Protein AF-A0A1M4TJM7-F1 (afdb_monomer_lite)

Structure (mmCIF, N/CA/C/O backbone):
data_AF-A0A1M4TJM7-F1
#
_entry.id   AF-A0A1M4TJ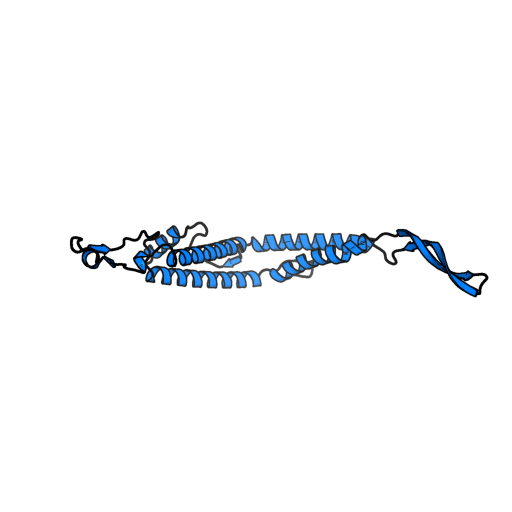M7-F1
#
loop_
_atom_site.group_PDB
_atom_site.id
_atom_site.type_symbol
_atom_site.label_atom_id
_atom_site.label_alt_id
_atom_site.label_comp_id
_atom_site.label_asym_id
_atom_site.label_entity_id
_atom_site.label_seq_id
_atom_site.pdbx_PDB_ins_code
_atom_site.Cartn_x
_atom_site.Cartn_y
_atom_site.Cartn_z
_atom_site.occupancy
_atom_site.B_iso_or_equiv
_atom_site.auth_seq_id
_atom_site.auth_comp_id
_atom_site.auth_asym_id
_atom_site.auth_atom_id
_atom_site.pdbx_PDB_model_num
ATOM 1 N N . MET A 1 1 ? -24.077 -7.998 -16.611 1.00 61.94 1 MET A N 1
ATOM 2 C CA . MET A 1 1 ? -22.708 -7.544 -16.295 1.00 61.94 1 MET A CA 1
ATOM 3 C C . MET A 1 1 ? -22.173 -8.452 -15.211 1.00 61.94 1 MET A C 1
ATOM 5 O O . MET A 1 1 ? -22.890 -8.658 -14.236 1.00 61.94 1 MET A O 1
ATOM 9 N N . ASN A 1 2 ? -20.984 -9.026 -15.401 1.00 81.75 2 ASN A N 1
ATOM 10 C CA . ASN A 1 2 ? -20.325 -9.767 -14.328 1.00 81.75 2 ASN A CA 1
ATOM 11 C C . ASN A 1 2 ? -19.922 -8.789 -13.219 1.00 81.75 2 ASN A C 1
ATOM 13 O O . ASN A 1 2 ? -19.559 -7.642 -13.495 1.00 81.75 2 ASN A O 1
ATOM 17 N N . LYS A 1 3 ? -20.056 -9.231 -11.970 1.00 87.25 3 LYS A N 1
ATOM 18 C CA . LYS A 1 3 ? -19.587 -8.499 -10.796 1.00 87.25 3 LYS A CA 1
ATOM 19 C C . LYS A 1 3 ? -18.426 -9.260 -10.195 1.00 87.25 3 LYS A C 1
ATOM 21 O O . LYS A 1 3 ? -18.432 -10.485 -10.185 1.00 87.25 3 LYS A O 1
ATOM 26 N N . MET A 1 4 ? -17.454 -8.515 -9.695 1.00 94.19 4 MET A N 1
ATOM 27 C CA . MET A 1 4 ? -16.353 -9.064 -8.920 1.00 94.19 4 MET A CA 1
ATOM 28 C C . MET A 1 4 ? -16.176 -8.270 -7.632 1.00 94.19 4 MET A C 1
ATOM 30 O O . MET A 1 4 ? -16.589 -7.108 -7.502 1.00 94.19 4 MET A O 1
ATOM 34 N N . THR A 1 5 ? -15.580 -8.919 -6.645 1.00 94.75 5 THR A N 1
ATOM 35 C CA . THR A 1 5 ? -15.167 -8.264 -5.410 1.00 94.75 5 THR A CA 1
ATOM 36 C C . THR A 1 5 ? -14.051 -7.259 -5.687 1.00 94.75 5 THR A C 1
ATOM 38 O O . THR A 1 5 ? -13.291 -7.381 -6.649 1.00 94.75 5 THR A O 1
ATOM 41 N N . MET A 1 6 ? -13.889 -6.272 -4.803 1.00 94.06 6 MET A N 1
ATOM 42 C CA . MET A 1 6 ? -12.765 -5.329 -4.891 1.00 94.06 6 MET A CA 1
ATOM 43 C C . MET A 1 6 ? -11.409 -6.054 -4.819 1.00 94.06 6 MET A C 1
ATOM 45 O O . MET A 1 6 ? -10.430 -5.626 -5.429 1.00 94.06 6 MET A O 1
ATOM 49 N N . LYS A 1 7 ? -11.348 -7.170 -4.079 1.00 93.19 7 LYS A N 1
ATOM 50 C CA . LYS A 1 7 ? -10.154 -8.022 -3.989 1.00 93.19 7 LYS A CA 1
ATOM 51 C C . LYS A 1 7 ? -9.844 -8.716 -5.313 1.00 93.19 7 LYS A C 1
ATOM 53 O O . LYS A 1 7 ? -8.684 -8.729 -5.712 1.00 93.19 7 LYS A O 1
ATOM 58 N N . GLU A 1 8 ? -10.843 -9.278 -5.984 1.00 95.50 8 GLU A N 1
ATOM 59 C CA . GLU A 1 8 ? -10.670 -9.891 -7.308 1.00 95.50 8 GLU A CA 1
ATOM 60 C C . GLU A 1 8 ? -10.281 -8.853 -8.355 1.00 95.50 8 GLU A C 1
ATOM 62 O O . GLU A 1 8 ? -9.327 -9.082 -9.089 1.00 95.50 8 GLU A O 1
ATOM 67 N N . ALA A 1 9 ? -10.920 -7.681 -8.345 1.00 96.19 9 ALA A N 1
ATOM 68 C CA . ALA A 1 9 ? -10.546 -6.572 -9.215 1.00 96.19 9 ALA A CA 1
ATOM 69 C C . ALA A 1 9 ? -9.082 -6.155 -9.006 1.00 96.19 9 ALA A C 1
ATOM 71 O O . ALA A 1 9 ? -8.345 -5.967 -9.969 1.00 96.19 9 ALA A O 1
ATOM 72 N N . GLY A 1 10 ? -8.624 -6.087 -7.750 1.00 95.62 10 GLY A N 1
ATOM 73 C CA . GLY A 1 10 ? -7.218 -5.831 -7.431 1.00 95.62 10 GLY A CA 1
ATOM 74 C C . GLY A 1 10 ? -6.270 -6.937 -7.910 1.00 95.62 10 GLY A C 1
ATOM 75 O O . GLY A 1 10 ? -5.187 -6.641 -8.406 1.00 95.62 10 GLY A O 1
ATOM 76 N N . ARG A 1 11 ? -6.667 -8.213 -7.809 1.00 96.25 11 ARG A N 1
ATOM 77 C CA . ARG A 1 11 ? -5.877 -9.332 -8.354 1.00 96.25 11 ARG A CA 1
ATOM 78 C C . ARG A 1 11 ? -5.784 -9.264 -9.872 1.00 96.25 11 ARG A C 1
ATOM 80 O O . ARG A 1 11 ? -4.700 -9.465 -10.405 1.00 96.25 11 ARG A O 1
ATOM 87 N N . TYR A 1 12 ? -6.891 -8.955 -10.540 1.00 97.69 12 TYR A N 1
ATOM 88 C CA . TYR A 1 12 ? -6.925 -8.805 -11.988 1.00 97.69 12 TYR A CA 1
ATOM 89 C C . TYR A 1 12 ? -6.073 -7.617 -12.451 1.00 97.69 12 TYR A C 1
ATOM 91 O O . TYR A 1 12 ? -5.301 -7.753 -13.390 1.00 97.69 12 TYR A O 1
ATOM 99 N N . ALA A 1 13 ? -6.110 -6.492 -11.729 1.00 97.69 13 ALA A N 1
ATOM 100 C CA . ALA A 1 13 ? -5.240 -5.348 -12.002 1.00 97.69 13 ALA A CA 1
ATOM 101 C C . ALA A 1 13 ? -3.750 -5.727 -11.928 1.00 97.69 13 ALA A C 1
ATOM 103 O O . ALA A 1 13 ? -3.000 -5.424 -12.851 1.00 97.69 13 ALA A O 1
ATOM 104 N N . ASN A 1 14 ? -3.343 -6.454 -10.879 1.00 97.88 14 ASN A N 1
ATOM 105 C CA . ASN A 1 14 ? -1.966 -6.940 -10.739 1.00 97.88 14 ASN A CA 1
ATOM 106 C C . ASN A 1 14 ? -1.580 -7.936 -11.845 1.00 97.88 14 ASN A C 1
ATOM 108 O O . ASN A 1 14 ? -0.434 -7.958 -12.285 1.00 97.88 14 ASN A O 1
ATOM 112 N N . PHE A 1 15 ? -2.522 -8.778 -12.273 1.00 98.00 15 PHE A N 1
ATOM 113 C CA . PHE A 1 15 ? -2.326 -9.690 -13.396 1.00 98.00 15 PHE A CA 1
ATOM 114 C C . PHE A 1 15 ? -2.077 -8.924 -14.704 1.00 98.00 15 PHE A C 1
ATOM 116 O O . PHE A 1 15 ? -1.123 -9.249 -15.408 1.00 98.00 15 PHE A O 1
ATOM 123 N N . LEU A 1 16 ? -2.877 -7.893 -15.004 1.00 98.19 16 LEU A N 1
ATOM 124 C CA . LEU A 1 16 ? -2.686 -7.056 -16.192 1.00 98.19 16 LEU A CA 1
ATOM 125 C C . LEU A 1 16 ? -1.325 -6.353 -16.156 1.00 98.19 16 LEU A C 1
ATOM 127 O O . LEU A 1 16 ? -0.622 -6.360 -17.158 1.00 98.19 16 LEU A O 1
ATOM 131 N N . ASP A 1 17 ? -0.935 -5.803 -14.999 1.00 97.94 17 ASP A N 1
ATOM 132 C CA . ASP A 1 17 ? 0.385 -5.191 -14.792 1.00 97.94 17 ASP A CA 1
ATOM 133 C C . ASP A 1 17 ? 1.527 -6.146 -15.139 1.00 97.94 17 ASP A C 1
ATOM 135 O O . ASP A 1 17 ? 2.351 -5.847 -16.001 1.00 97.94 17 ASP A O 1
ATOM 139 N N . ARG A 1 18 ? 1.527 -7.330 -14.521 1.00 97.75 18 ARG A N 1
ATOM 140 C CA . ARG A 1 18 ? 2.546 -8.352 -14.769 1.00 97.75 18 ARG A CA 1
ATOM 141 C C . ARG A 1 18 ? 2.578 -8.783 -16.238 1.00 97.75 18 ARG A C 1
ATOM 143 O O . ARG A 1 18 ? 3.650 -8.885 -16.816 1.00 97.75 18 ARG A O 1
ATOM 150 N N . THR A 1 19 ? 1.414 -9.025 -16.838 1.00 97.69 19 THR A N 1
ATOM 151 C CA . THR A 1 19 ? 1.300 -9.485 -18.234 1.00 97.69 19 THR A CA 1
ATOM 152 C C . THR A 1 19 ? 1.852 -8.444 -19.204 1.00 97.69 19 THR A C 1
ATOM 154 O O . THR A 1 19 ? 2.614 -8.772 -20.106 1.00 97.69 19 THR A O 1
ATOM 157 N N . ILE A 1 20 ? 1.518 -7.169 -18.993 1.00 98.25 20 ILE A N 1
ATOM 158 C CA . ILE A 1 20 ? 2.065 -6.052 -19.768 1.00 98.25 20 ILE A CA 1
ATOM 159 C C . ILE A 1 20 ? 3.594 -6.012 -19.658 1.00 98.25 20 ILE A C 1
ATOM 161 O O . ILE A 1 20 ? 4.275 -5.884 -20.674 1.00 98.25 20 ILE A O 1
ATOM 165 N N . GLU A 1 21 ? 4.138 -6.113 -18.442 1.00 98.06 21 GLU A N 1
ATOM 166 C CA . GLU A 1 21 ? 5.587 -6.089 -18.216 1.00 98.06 21 GLU A CA 1
ATOM 167 C C . GLU A 1 21 ? 6.292 -7.267 -18.903 1.00 98.06 21 GLU A C 1
ATOM 169 O O . GLU A 1 21 ? 7.313 -7.067 -19.560 1.00 98.06 21 GLU A O 1
ATOM 174 N N . GLU A 1 22 ? 5.729 -8.472 -18.808 1.00 96.88 22 GLU A N 1
ATOM 175 C CA . GLU A 1 22 ? 6.252 -9.681 -19.455 1.00 96.88 22 GLU A CA 1
ATOM 176 C C . GLU A 1 22 ? 6.221 -9.573 -20.992 1.00 96.88 22 GLU A C 1
ATOM 178 O O . GLU A 1 22 ? 7.211 -9.887 -21.651 1.00 96.88 22 GLU A O 1
ATOM 183 N N . LEU A 1 23 ? 5.141 -9.049 -21.581 1.00 96.44 23 LEU A N 1
ATOM 184 C CA . LEU A 1 23 ? 5.031 -8.833 -23.031 1.00 96.44 23 LEU A CA 1
ATOM 185 C C . LEU A 1 23 ? 5.978 -7.737 -23.547 1.00 96.44 23 LEU A C 1
ATOM 187 O O . LEU A 1 23 ? 6.535 -7.854 -24.639 1.00 96.44 23 LEU A O 1
ATOM 191 N N . ILE A 1 24 ? 6.199 -6.676 -22.766 1.00 96.88 24 ILE A N 1
ATOM 192 C CA . ILE A 1 24 ? 7.211 -5.660 -23.087 1.00 96.88 24 ILE A CA 1
ATOM 193 C C . ILE A 1 24 ? 8.616 -6.256 -22.970 1.00 96.88 24 ILE A C 1
ATOM 195 O O . ILE A 1 24 ? 9.488 -5.940 -23.772 1.00 96.88 24 ILE A O 1
ATOM 199 N N . TYR A 1 25 ? 8.870 -7.114 -21.985 1.00 96.00 25 TYR A N 1
ATOM 200 C CA . TYR A 1 25 ? 10.153 -7.801 -21.881 1.00 96.00 25 TYR A CA 1
ATOM 201 C C . TYR A 1 25 ? 10.405 -8.691 -23.105 1.00 96.00 25 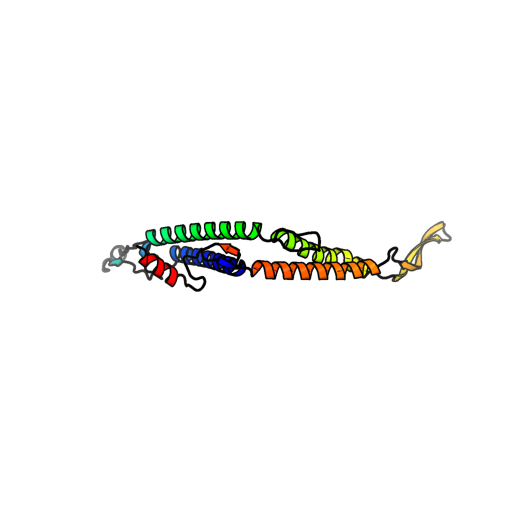TYR A C 1
ATOM 203 O O . TYR A 1 25 ? 11.478 -8.613 -23.703 1.00 96.00 25 TYR A O 1
ATOM 211 N N . LEU A 1 26 ? 9.394 -9.454 -23.528 1.00 93.75 26 LEU A N 1
ATOM 212 C CA . LEU A 1 26 ? 9.441 -10.307 -24.715 1.00 93.75 26 LEU A CA 1
ATOM 213 C C . LEU A 1 26 ? 9.850 -9.526 -25.974 1.00 93.75 26 LEU A C 1
ATOM 215 O O . LEU A 1 26 ? 10.738 -9.971 -26.698 1.00 93.75 26 LEU A O 1
ATOM 219 N N . SER A 1 27 ? 9.293 -8.327 -26.190 1.00 92.94 27 SER A N 1
ATOM 220 C CA . SER A 1 27 ? 9.655 -7.488 -27.345 1.00 92.94 27 SER A CA 1
ATOM 221 C C . SER A 1 27 ? 11.073 -6.925 -27.314 1.00 92.94 27 SER A C 1
ATOM 223 O O . SER A 1 27 ? 11.602 -6.561 -28.360 1.00 92.94 27 SER A O 1
ATOM 225 N N . ASN A 1 28 ? 11.698 -6.852 -26.138 1.00 93.12 28 ASN A N 1
ATOM 226 C CA . ASN A 1 28 ? 13.059 -6.345 -25.996 1.00 93.12 28 ASN A CA 1
ATOM 227 C C . ASN A 1 28 ? 14.126 -7.447 -26.034 1.00 93.12 28 ASN A C 1
ATOM 229 O O . ASN A 1 28 ? 15.283 -7.125 -26.301 1.00 93.12 28 ASN A O 1
ATOM 233 N N . TYR A 1 29 ? 13.773 -8.699 -25.715 1.00 92.94 29 TYR A N 1
ATOM 234 C CA . TYR A 1 29 ? 14.771 -9.739 -25.431 1.00 92.94 29 TYR A CA 1
ATOM 235 C C . TYR A 1 29 ? 14.447 -11.152 -25.935 1.00 92.94 29 TYR A C 1
ATOM 237 O O . TYR A 1 29 ? 15.309 -12.013 -25.800 1.00 92.94 29 TYR A O 1
ATOM 245 N N . GLY A 1 30 ? 13.250 -11.422 -26.466 1.00 92.31 30 GLY A N 1
ATOM 246 C CA . GLY A 1 30 ? 12.813 -12.796 -26.769 1.00 92.31 30 GLY A CA 1
ATOM 247 C C . GLY A 1 30 ? 12.197 -12.990 -28.153 1.00 92.31 30 GLY A C 1
ATOM 248 O O . GLY A 1 30 ? 11.498 -13.976 -28.372 1.00 92.31 30 GLY A O 1
ATOM 249 N N . MET A 1 31 ? 12.385 -12.049 -29.084 1.00 94.06 31 MET A N 1
ATOM 250 C CA . MET A 1 31 ? 11.803 -12.153 -30.431 1.00 94.06 31 MET A CA 1
ATOM 251 C C . MET A 1 31 ? 12.651 -11.503 -31.531 1.00 94.06 31 MET A C 1
ATOM 253 O O . MET A 1 31 ? 12.125 -10.852 -32.437 1.00 94.06 31 MET A O 1
ATOM 257 N N . ASP A 1 32 ? 13.974 -11.655 -31.451 1.00 93.50 32 ASP A N 1
ATOM 258 C CA . ASP A 1 32 ? 14.922 -11.002 -32.359 1.00 93.50 32 ASP A CA 1
ATOM 259 C C . ASP A 1 32 ? 14.647 -11.308 -33.839 1.00 93.50 32 ASP A C 1
ATOM 261 O O . ASP A 1 32 ? 14.769 -10.403 -34.672 1.00 93.50 32 ASP A O 1
ATOM 265 N N . SER A 1 33 ? 14.179 -12.518 -34.182 1.00 93.12 33 SER A N 1
ATOM 266 C CA . SER A 1 33 ? 13.861 -12.871 -35.576 1.00 93.12 33 SER A CA 1
ATOM 267 C C . SER A 1 33 ? 12.687 -12.064 -36.143 1.00 93.12 33 SER A C 1
ATOM 269 O O . SER A 1 33 ? 12.551 -11.903 -37.358 1.00 93.12 33 SER A O 1
ATOM 271 N N . LYS A 1 34 ? 11.829 -11.522 -35.269 1.00 93.44 34 LYS A N 1
ATOM 272 C CA . LYS A 1 34 ? 10.700 -10.659 -35.646 1.00 93.44 34 LYS A CA 1
ATOM 273 C C . LYS A 1 34 ? 11.120 -9.206 -35.870 1.00 93.44 34 LYS A C 1
ATOM 275 O O . LYS A 1 34 ? 10.315 -8.418 -36.367 1.00 93.44 34 LYS A O 1
ATOM 280 N N . ILE A 1 35 ? 12.348 -8.847 -35.491 1.00 92.25 35 ILE A N 1
ATOM 281 C CA . ILE A 1 35 ? 12.862 -7.473 -35.514 1.00 92.25 35 ILE A CA 1
ATOM 282 C C . ILE A 1 35 ? 13.979 -7.328 -36.553 1.00 92.25 35 ILE A C 1
ATOM 284 O O . ILE A 1 35 ? 13.998 -6.347 -37.301 1.00 92.25 35 ILE A O 1
ATOM 288 N N . TYR A 1 36 ? 14.894 -8.296 -36.627 1.00 93.50 36 TYR A N 1
ATOM 289 C CA . TYR A 1 36 ? 16.102 -8.209 -37.441 1.00 93.50 36 TYR A CA 1
ATOM 290 C C . TYR A 1 36 ? 16.292 -9.425 -38.353 1.00 93.50 36 TYR A C 1
ATOM 292 O O . TYR A 1 36 ? 15.938 -10.551 -38.027 1.00 93.50 36 TYR A O 1
ATOM 300 N N . SER A 1 37 ? 16.947 -9.183 -39.488 1.00 94.25 37 SER A N 1
ATOM 301 C CA . SER A 1 37 ? 17.617 -10.204 -40.296 1.00 94.25 37 SER A CA 1
ATOM 302 C C . SER A 1 37 ? 19.088 -9.814 -40.358 1.00 94.25 37 SER A C 1
ATOM 304 O O . SER A 1 37 ? 19.395 -8.668 -40.700 1.00 94.25 37 SER A O 1
ATOM 306 N N . ILE A 1 38 ? 19.995 -10.729 -40.013 1.00 95.56 38 ILE A N 1
ATOM 307 C CA . ILE A 1 38 ? 21.437 -10.456 -40.005 1.00 95.56 38 ILE A CA 1
ATOM 308 C C . ILE A 1 38 ? 22.137 -11.408 -40.972 1.00 95.56 38 ILE A C 1
ATOM 310 O O . ILE A 1 38 ? 22.094 -12.623 -40.804 1.00 95.56 38 ILE A O 1
ATOM 314 N N . THR A 1 39 ? 22.834 -10.821 -41.944 1.00 97.06 39 THR A N 1
ATOM 315 C CA . THR A 1 39 ? 23.684 -11.534 -42.898 1.00 97.06 39 THR A CA 1
ATOM 316 C C . THR A 1 39 ? 25.140 -11.157 -42.647 1.00 97.06 39 THR A C 1
ATOM 318 O O . THR A 1 39 ? 25.525 -9.990 -42.772 1.00 97.06 39 THR A O 1
ATOM 321 N N . GLU A 1 40 ? 25.977 -12.135 -42.321 1.00 96.88 40 GLU A N 1
ATOM 322 C CA . GLU A 1 40 ? 27.413 -11.948 -42.143 1.00 96.88 40 GLU A CA 1
ATOM 323 C C . GLU A 1 40 ? 28.174 -12.235 -43.441 1.00 96.88 40 GLU A C 1
ATOM 325 O O . GLU A 1 40 ? 28.136 -13.346 -43.968 1.00 96.88 40 GLU A O 1
ATOM 330 N N . ILE A 1 41 ? 28.917 -11.245 -43.947 1.00 96.62 41 ILE A N 1
ATOM 331 C CA . ILE A 1 41 ? 29.765 -11.389 -45.141 1.00 96.62 41 ILE A CA 1
ATOM 332 C C . ILE A 1 41 ? 31.232 -11.458 -44.716 1.00 96.62 41 ILE A C 1
ATOM 334 O O . ILE A 1 41 ? 31.872 -10.444 -44.423 1.00 96.62 41 ILE A O 1
ATOM 338 N N . HIS A 1 42 ? 31.790 -12.661 -44.736 1.00 96.12 42 HIS A N 1
ATOM 339 C CA . HIS A 1 42 ? 33.149 -12.954 -44.293 1.00 96.12 42 HIS A CA 1
ATOM 340 C C . HIS A 1 42 ? 34.116 -12.946 -45.479 1.00 96.12 42 HIS A C 1
ATOM 342 O O . HIS A 1 42 ? 34.220 -13.915 -46.230 1.00 96.12 42 HIS A O 1
ATOM 348 N N . LYS A 1 43 ? 34.879 -11.857 -45.632 1.00 95.06 43 LYS A N 1
ATOM 349 C CA . LYS A 1 43 ? 35.875 -11.684 -46.709 1.00 95.06 43 LYS A CA 1
ATOM 350 C C . LYS A 1 43 ? 37.242 -12.287 -46.361 1.00 95.06 43 LYS A C 1
ATOM 352 O O . LYS A 1 43 ? 38.251 -11.579 -46.331 1.00 95.06 43 LYS A O 1
ATOM 357 N N . LYS A 1 44 ? 37.281 -13.582 -46.030 1.00 95.81 44 LYS A N 1
ATOM 358 C CA . LYS A 1 44 ? 38.495 -14.290 -45.570 1.00 95.81 44 LYS A CA 1
ATOM 359 C C . LYS A 1 44 ? 39.644 -14.213 -46.585 1.00 95.81 44 LYS A C 1
ATOM 361 O O . LYS A 1 44 ? 40.803 -14.052 -46.190 1.00 95.81 44 LYS A O 1
ATOM 366 N N . SER A 1 45 ? 39.324 -14.244 -47.879 1.00 95.31 45 SER A N 1
ATOM 367 C CA . SER A 1 45 ? 40.286 -14.159 -48.985 1.00 95.31 45 SER A CA 1
ATOM 368 C C . SER A 1 45 ? 41.089 -12.851 -48.996 1.00 95.31 45 SER A C 1
ATOM 370 O O . SER A 1 45 ? 42.231 -12.822 -49.462 1.00 95.31 45 SER A O 1
ATOM 372 N N . ALA A 1 46 ? 40.538 -11.771 -48.423 1.00 93.81 46 ALA A N 1
ATOM 373 C CA . ALA A 1 46 ? 41.205 -10.475 -48.322 1.00 93.81 46 ALA A CA 1
ATOM 374 C C . ALA A 1 46 ? 42.388 -10.480 -47.337 1.00 93.81 46 ALA A C 1
ATOM 376 O O . ALA A 1 46 ? 43.301 -9.666 -47.469 1.00 93.81 46 ALA A O 1
ATOM 377 N N . SER A 1 47 ? 42.384 -11.379 -46.349 1.00 94.88 47 SER A N 1
ATOM 378 C CA . SER A 1 47 ? 43.484 -11.543 -45.387 1.00 94.88 47 SER A CA 1
ATOM 379 C C . SER A 1 47 ? 44.375 -12.743 -45.706 1.00 94.88 47 SER A C 1
ATOM 381 O O . SER A 1 47 ? 45.573 -12.699 -45.431 1.00 94.88 47 SER A O 1
ATOM 383 N N . TYR A 1 48 ? 43.823 -13.799 -46.308 1.00 93.25 48 TYR A N 1
ATOM 384 C CA . TYR A 1 48 ? 44.576 -14.982 -46.712 1.00 93.25 48 TYR A CA 1
ATOM 385 C C . TYR A 1 48 ? 44.105 -15.479 -48.079 1.00 93.25 48 TYR A C 1
ATOM 387 O O . TYR A 1 48 ? 42.991 -15.969 -48.215 1.00 93.25 48 TYR A O 1
ATOM 395 N N . LYS A 1 49 ? 44.975 -15.365 -49.089 1.00 92.06 49 LYS A N 1
ATOM 396 C CA . LYS A 1 49 ? 44.638 -15.529 -50.514 1.00 92.06 49 LYS A CA 1
ATOM 397 C C . LYS A 1 49 ? 44.009 -16.883 -50.881 1.00 92.06 49 LYS A C 1
ATOM 399 O O . LYS A 1 49 ? 43.262 -16.938 -51.852 1.00 92.06 49 LYS A O 1
ATOM 404 N N . ASP A 1 50 ? 44.304 -17.937 -50.121 1.00 93.56 50 ASP A N 1
ATOM 405 C CA . ASP A 1 50 ? 43.788 -19.289 -50.373 1.00 93.56 50 ASP A CA 1
ATOM 406 C C . ASP A 1 50 ? 42.518 -19.615 -49.558 1.00 93.56 50 ASP A C 1
ATOM 408 O O . ASP A 1 50 ? 41.940 -20.688 -49.728 1.00 93.56 50 ASP A O 1
ATOM 412 N N . ALA A 1 51 ? 42.062 -18.716 -48.672 1.00 94.56 51 ALA A N 1
ATOM 413 C CA . ALA A 1 51 ? 40.769 -18.865 -48.002 1.00 94.56 51 ALA A CA 1
ATOM 414 C C . ALA A 1 51 ? 39.615 -18.483 -48.938 1.00 94.56 51 ALA A C 1
ATOM 416 O O . ALA A 1 51 ? 39.725 -17.558 -49.741 1.00 94.56 51 ALA A O 1
ATOM 417 N N . LEU A 1 52 ? 38.483 -19.170 -48.779 1.00 94.62 52 LEU A N 1
ATOM 418 C CA . LEU A 1 52 ? 37.232 -18.840 -49.454 1.00 94.62 52 LEU A CA 1
ATOM 419 C C . LEU A 1 52 ? 36.427 -17.856 -48.603 1.00 94.62 52 LEU A C 1
ATOM 421 O O . LEU A 1 52 ? 36.315 -18.032 -47.389 1.00 94.62 52 LEU A O 1
ATOM 425 N N . ASP A 1 53 ? 35.871 -16.835 -49.250 1.00 96.62 53 ASP A N 1
ATOM 426 C CA . ASP A 1 53 ? 34.869 -15.972 -48.629 1.00 96.62 53 ASP A CA 1
ATOM 427 C C . ASP A 1 53 ? 33.589 -16.775 -48.367 1.00 96.62 53 ASP A C 1
ATOM 429 O O . ASP A 1 53 ? 33.251 -17.689 -49.122 1.00 96.62 53 ASP A O 1
ATOM 433 N N . GLU A 1 54 ? 32.864 -16.420 -47.313 1.00 96.62 54 GLU A N 1
ATOM 434 C CA . GLU A 1 54 ? 31.594 -17.058 -46.963 1.00 96.62 54 GLU A CA 1
ATOM 435 C C . GLU A 1 54 ? 30.536 -16.010 -46.622 1.00 96.62 54 GLU A C 1
ATOM 437 O O . GLU A 1 54 ? 30.836 -14.871 -46.256 1.00 96.62 54 GLU A O 1
ATOM 442 N N . THR A 1 55 ? 29.275 -16.390 -46.790 1.00 97.50 55 THR A N 1
ATOM 443 C CA . THR A 1 55 ? 28.122 -15.608 -46.347 1.00 97.50 55 THR A CA 1
ATOM 444 C C . THR A 1 55 ? 27.268 -16.506 -45.474 1.00 97.50 55 THR A C 1
ATOM 446 O O . THR A 1 55 ? 26.942 -17.618 -45.889 1.00 97.50 55 THR A O 1
ATOM 449 N N . ILE A 1 56 ? 26.974 -16.048 -44.263 1.00 97.00 56 ILE A N 1
ATOM 450 C CA . ILE A 1 56 ? 26.216 -16.793 -43.258 1.00 97.00 56 ILE A CA 1
ATOM 451 C C . ILE A 1 56 ? 24.992 -15.958 -42.893 1.00 97.00 56 ILE A C 1
ATOM 453 O O . ILE A 1 56 ? 25.130 -14.786 -42.550 1.00 97.00 56 ILE A O 1
ATOM 457 N N . GLU A 1 57 ? 23.806 -16.555 -42.966 1.00 96.38 57 GLU A N 1
ATOM 458 C CA . GLU A 1 57 ? 22.600 -15.976 -42.371 1.00 96.38 57 GLU A CA 1
ATOM 459 C C . GLU A 1 57 ? 22.561 -16.373 -40.895 1.00 96.38 57 GLU A C 1
ATOM 461 O O . GLU A 1 57 ? 22.721 -17.549 -40.564 1.00 96.38 57 GLU A O 1
ATOM 466 N N . VAL A 1 58 ? 22.397 -15.394 -40.010 1.00 95.38 58 VAL A N 1
ATOM 467 C CA . VAL A 1 58 ? 22.301 -15.643 -38.571 1.00 95.38 58 VAL A CA 1
ATOM 468 C C . VAL A 1 58 ? 20.892 -16.131 -38.255 1.00 95.38 58 VAL A C 1
ATOM 470 O O . VAL A 1 58 ? 19.909 -15.453 -38.553 1.00 95.38 58 VAL A O 1
ATOM 473 N N . GLU A 1 59 ? 20.804 -17.308 -37.644 1.00 93.31 59 GLU A N 1
ATOM 474 C CA . GLU A 1 59 ? 19.552 -17.848 -37.122 1.00 93.31 59 GLU A CA 1
ATOM 475 C C . GLU A 1 59 ? 19.295 -17.314 -35.708 1.00 93.31 59 GLU A C 1
ATOM 477 O O . GLU A 1 59 ? 20.215 -17.184 -34.898 1.00 93.31 59 GLU A O 1
ATOM 482 N N . PHE A 1 60 ? 18.031 -17.016 -35.419 1.00 92.38 60 PHE A N 1
ATOM 483 C CA . PHE A 1 60 ? 17.563 -16.571 -34.111 1.00 92.38 60 PHE A CA 1
ATOM 484 C C . PHE A 1 60 ? 16.659 -17.640 -33.495 1.00 92.38 60 PHE A C 1
ATOM 486 O O . PHE A 1 60 ? 15.905 -18.306 -34.207 1.00 92.38 60 PHE A O 1
ATOM 493 N N . GLU A 1 61 ? 16.696 -17.754 -32.170 1.00 90.00 61 GLU A N 1
ATOM 494 C CA . GLU A 1 61 ? 15.716 -18.511 -31.393 1.00 90.00 61 GLU A CA 1
ATOM 495 C C . GLU A 1 61 ? 14.758 -17.509 -30.741 1.00 90.00 61 GLU A C 1
ATOM 497 O O . GLU A 1 61 ? 15.177 -16.694 -29.921 1.00 90.00 61 GLU A O 1
ATOM 502 N N . ASP A 1 62 ? 13.485 -17.539 -31.141 1.00 91.69 62 ASP A N 1
ATOM 503 C CA . ASP A 1 62 ? 12.445 -16.715 -30.521 1.00 91.69 62 ASP A CA 1
ATOM 504 C C . ASP A 1 62 ? 11.729 -17.501 -29.417 1.00 91.69 62 ASP A C 1
ATOM 506 O O . ASP A 1 62 ? 11.387 -18.672 -29.591 1.00 91.69 62 ASP A O 1
ATOM 510 N N . ASP A 1 63 ? 11.372 -16.806 -28.341 1.00 89.88 63 ASP A N 1
ATOM 511 C CA . ASP A 1 63 ? 10.538 -17.325 -27.254 1.00 89.88 63 ASP A CA 1
ATOM 512 C C . ASP A 1 63 ? 9.038 -17.288 -27.603 1.00 89.88 63 ASP A C 1
ATOM 514 O O . ASP A 1 63 ? 8.184 -17.684 -26.806 1.00 89.88 63 ASP A O 1
ATOM 518 N N . THR A 1 64 ? 8.678 -16.760 -28.779 1.00 89.31 64 THR A N 1
ATOM 519 C CA . THR A 1 64 ? 7.284 -16.562 -29.174 1.00 89.31 64 THR A CA 1
ATOM 520 C C . THR A 1 64 ? 7.054 -16.586 -30.682 1.00 89.31 64 THR A C 1
ATOM 522 O O . THR A 1 64 ? 7.904 -16.234 -31.500 1.00 89.31 64 THR A O 1
ATOM 525 N N . GLU A 1 65 ? 5.826 -16.936 -31.054 1.00 89.00 65 GLU A N 1
ATOM 526 C CA . GLU A 1 65 ? 5.344 -16.892 -32.431 1.00 89.00 65 GLU A CA 1
ATOM 527 C C . GLU A 1 65 ? 4.543 -15.620 -32.765 1.00 89.00 65 GLU A C 1
ATOM 529 O O . GLU A 1 65 ? 4.054 -15.504 -33.887 1.00 89.00 65 GLU A O 1
ATOM 534 N N . ILE A 1 66 ? 4.288 -14.715 -31.812 1.00 93.00 66 ILE A N 1
ATOM 535 C CA . ILE A 1 66 ? 3.594 -13.447 -32.108 1.00 93.00 66 ILE A CA 1
ATOM 536 C C . ILE A 1 66 ? 4.532 -12.498 -32.868 1.00 93.00 66 ILE A C 1
ATOM 538 O O . ILE A 1 66 ? 5.734 -12.488 -32.613 1.00 93.00 66 ILE A O 1
ATOM 542 N N . ASP A 1 67 ? 4.007 -11.716 -33.812 1.00 92.88 67 ASP A N 1
ATOM 543 C CA . ASP A 1 67 ? 4.780 -10.673 -34.496 1.00 92.88 67 ASP A CA 1
ATOM 544 C C . ASP A 1 67 ? 4.621 -9.293 -33.828 1.00 92.88 67 ASP A C 1
ATOM 546 O O . ASP A 1 67 ? 3.787 -9.092 -32.943 1.00 92.88 67 ASP A O 1
ATOM 550 N N . ILE A 1 68 ? 5.454 -8.325 -34.227 1.00 93.62 68 ILE A N 1
ATOM 551 C CA . ILE A 1 68 ? 5.459 -6.982 -33.624 1.00 93.62 68 ILE A CA 1
ATOM 552 C C . ILE A 1 68 ? 4.119 -6.241 -33.815 1.00 93.62 68 ILE A C 1
ATOM 554 O O . ILE A 1 68 ? 3.626 -5.671 -32.835 1.00 93.62 68 ILE A O 1
ATOM 558 N N . PRO A 1 69 ? 3.488 -6.228 -35.010 1.00 93.81 69 PRO A N 1
ATOM 559 C CA . PRO A 1 69 ? 2.168 -5.621 -35.181 1.00 93.81 69 PRO A CA 1
ATOM 560 C C . PRO A 1 69 ? 1.086 -6.217 -34.270 1.00 93.81 69 PRO A C 1
ATOM 562 O O . PRO A 1 69 ? 0.372 -5.460 -33.612 1.00 93.81 69 PRO A O 1
ATOM 565 N N . GLN A 1 70 ? 0.980 -7.547 -34.183 1.00 94.31 70 GLN A N 1
ATOM 566 C CA . GLN A 1 70 ? -0.001 -8.212 -33.321 1.00 94.31 70 GLN A CA 1
ATOM 567 C C . GLN A 1 70 ? 0.280 -7.959 -31.840 1.00 94.31 70 GLN A C 1
ATOM 569 O O . GLN A 1 70 ? -0.648 -7.683 -31.081 1.00 94.31 70 GLN A O 1
ATOM 574 N N . LEU A 1 71 ? 1.551 -7.995 -31.429 1.00 95.12 71 LEU A N 1
ATOM 575 C CA . LEU A 1 71 ? 1.949 -7.692 -30.056 1.00 95.12 71 LEU A CA 1
ATOM 576 C C . LEU A 1 71 ? 1.600 -6.251 -29.664 1.00 95.12 71 LEU A C 1
ATOM 578 O O . LEU A 1 71 ? 1.170 -6.003 -28.540 1.00 95.12 71 LEU A O 1
ATOM 582 N N . THR A 1 72 ? 1.749 -5.307 -30.595 1.00 95.69 72 THR A N 1
ATOM 583 C CA . THR A 1 72 ? 1.392 -3.899 -30.371 1.00 95.69 72 THR A CA 1
ATOM 584 C C . THR A 1 72 ? -0.106 -3.749 -30.109 1.00 95.69 72 THR A C 1
ATOM 586 O O . THR A 1 72 ? -0.484 -3.128 -29.119 1.00 95.69 72 THR A O 1
ATOM 589 N N . LEU A 1 73 ? -0.951 -4.368 -30.940 1.00 96.00 73 LEU A N 1
ATOM 590 C CA . LEU A 1 73 ? -2.407 -4.341 -30.755 1.00 96.00 73 LEU A CA 1
ATOM 591 C C . LEU A 1 73 ? -2.830 -5.014 -29.439 1.00 96.00 73 LEU A C 1
ATOM 593 O O . LEU A 1 73 ? -3.645 -4.463 -28.699 1.00 96.00 73 LEU A O 1
ATOM 597 N N . LEU A 1 74 ? -2.219 -6.154 -29.092 1.00 96.00 74 LEU A N 1
ATOM 598 C CA . LEU A 1 74 ? -2.464 -6.832 -27.817 1.00 96.00 74 LEU A CA 1
ATOM 599 C C . LEU A 1 74 ? -2.122 -5.932 -26.618 1.00 96.00 74 LEU A C 1
ATOM 601 O O . LEU A 1 74 ? -2.900 -5.841 -25.667 1.00 96.00 74 LEU A O 1
ATOM 605 N N . LEU A 1 75 ? -0.977 -5.245 -26.652 1.00 97.50 75 LEU A N 1
ATOM 606 C CA . LEU A 1 75 ? -0.586 -4.308 -25.596 1.00 97.50 75 LEU A CA 1
ATOM 607 C C . LEU A 1 75 ? -1.568 -3.133 -25.483 1.00 97.50 75 LEU A C 1
ATOM 609 O O . LEU A 1 75 ? -1.953 -2.775 -24.370 1.00 97.50 75 LEU A O 1
ATOM 613 N N . GLU A 1 76 ? -2.017 -2.564 -26.605 1.00 97.12 76 GLU A N 1
ATOM 614 C CA . GLU A 1 76 ? -3.039 -1.507 -26.619 1.00 97.12 76 GLU A CA 1
ATOM 615 C C . GLU A 1 76 ? -4.356 -1.971 -25.980 1.00 97.12 76 GLU A C 1
ATOM 617 O O . GLU A 1 76 ? -4.923 -1.264 -25.138 1.00 97.12 76 GLU A O 1
ATOM 622 N N . ASP A 1 77 ? -4.808 -3.182 -26.311 1.00 96.31 77 ASP A N 1
ATOM 623 C CA . ASP A 1 77 ? -6.008 -3.784 -25.733 1.00 96.31 77 ASP A CA 1
ATOM 624 C C . ASP A 1 77 ? -5.879 -4.016 -24.221 1.00 96.31 77 ASP A C 1
ATOM 626 O O . ASP A 1 77 ? -6.816 -3.718 -23.472 1.00 96.31 77 ASP A O 1
ATOM 630 N N . LEU A 1 78 ? -4.719 -4.492 -23.754 1.00 97.69 78 LEU A N 1
ATOM 631 C CA . LEU A 1 78 ? -4.429 -4.681 -22.329 1.00 97.69 78 LEU A CA 1
ATOM 632 C C . LEU A 1 78 ? -4.374 -3.345 -21.575 1.00 97.69 78 LEU A C 1
ATOM 634 O O . LEU A 1 78 ? -4.904 -3.238 -20.464 1.00 97.69 78 LEU A O 1
ATOM 638 N N . PHE A 1 79 ? -3.781 -2.302 -22.168 1.00 98.12 79 PHE A N 1
ATOM 639 C CA . PHE A 1 79 ? -3.774 -0.957 -21.587 1.00 98.12 79 PHE A CA 1
ATOM 640 C C . PHE A 1 79 ? -5.187 -0.404 -21.437 1.00 98.12 79 PHE A C 1
ATOM 642 O O . PHE A 1 79 ? -5.541 0.118 -20.373 1.00 98.12 79 PHE A O 1
ATOM 649 N N . PHE A 1 80 ? -6.002 -0.530 -22.486 1.00 97.38 80 PHE A N 1
ATOM 650 C CA . PHE A 1 80 ? -7.382 -0.071 -22.459 1.00 97.38 80 PHE A CA 1
ATOM 651 C C . PHE A 1 80 ? -8.203 -0.840 -21.422 1.00 97.38 80 PHE A C 1
ATOM 653 O O . PHE A 1 80 ? -8.916 -0.237 -20.618 1.00 97.38 80 PHE A O 1
ATOM 660 N N . GLU A 1 81 ? -8.053 -2.163 -21.368 1.00 97.19 81 GLU A N 1
ATOM 661 C CA . GLU A 1 81 ? -8.740 -2.988 -20.383 1.00 97.19 81 GLU A CA 1
ATOM 662 C C . GLU A 1 81 ? -8.375 -2.603 -18.945 1.00 97.19 81 GLU A C 1
ATOM 664 O O . GLU A 1 81 ? -9.256 -2.448 -18.094 1.00 97.19 81 GLU A O 1
ATOM 669 N N . LYS A 1 82 ? -7.088 -2.357 -18.681 1.00 97.88 82 LYS A N 1
ATOM 670 C CA . LYS A 1 82 ? -6.616 -1.896 -17.374 1.00 97.88 82 LYS A CA 1
ATOM 671 C C . LYS A 1 82 ? -7.205 -0.535 -16.994 1.00 97.88 82 LYS A C 1
ATOM 673 O O . LYS A 1 82 ? -7.580 -0.332 -15.836 1.00 97.88 82 LYS A O 1
ATOM 678 N N . ALA A 1 83 ? -7.314 0.391 -17.946 1.00 98.12 83 ALA A N 1
ATOM 679 C CA . ALA A 1 83 ? -7.929 1.695 -17.711 1.00 98.12 83 ALA A CA 1
ATOM 680 C C . ALA A 1 83 ? -9.421 1.564 -17.355 1.00 98.12 83 ALA A C 1
ATOM 682 O O . ALA A 1 83 ? -9.870 2.148 -16.366 1.00 98.12 83 ALA A O 1
ATOM 683 N N . MET A 1 84 ? -10.165 0.733 -18.091 1.00 97.88 84 MET A N 1
ATOM 684 C CA . MET A 1 84 ? -11.583 0.464 -17.825 1.00 97.88 84 MET A CA 1
ATOM 685 C C . MET A 1 84 ? -11.807 -0.230 -16.470 1.00 97.88 84 MET A C 1
ATOM 687 O O . MET A 1 84 ? -12.766 0.076 -15.752 1.00 97.88 84 MET A O 1
ATOM 691 N N . LEU A 1 85 ? -10.906 -1.137 -16.078 1.00 97.69 85 LEU A N 1
ATOM 692 C CA . LEU A 1 85 ? -10.922 -1.757 -14.752 1.00 97.69 85 LEU A CA 1
ATOM 693 C C . LEU A 1 85 ? -10.720 -0.708 -13.652 1.00 97.69 85 LEU A C 1
ATOM 695 O O . LEU A 1 85 ? -11.453 -0.702 -12.661 1.00 97.69 85 LEU A O 1
ATOM 699 N N . ALA A 1 86 ? -9.749 0.194 -13.822 1.00 97.38 86 ALA A N 1
ATOM 700 C CA . ALA A 1 86 ? -9.467 1.253 -12.858 1.00 97.38 86 ALA A CA 1
ATOM 701 C C . ALA A 1 86 ? -10.656 2.214 -12.687 1.00 97.38 86 ALA A C 1
ATOM 703 O O . ALA A 1 86 ? -10.989 2.588 -11.558 1.00 97.38 86 ALA A O 1
ATOM 704 N N . GLU A 1 87 ? -11.333 2.570 -13.782 1.00 97.19 87 GLU A N 1
ATOM 705 C CA . GLU A 1 87 ? -12.573 3.350 -13.745 1.00 97.19 87 GLU A CA 1
ATOM 706 C C . GLU A 1 87 ? -13.670 2.620 -12.955 1.00 97.19 87 GLU A C 1
ATOM 708 O O . GLU A 1 87 ? -14.252 3.186 -12.026 1.00 97.19 87 GLU A O 1
ATOM 713 N N . SER A 1 88 ? -13.884 1.335 -13.244 1.00 96.12 88 SER A N 1
ATOM 714 C CA . SER A 1 88 ? -14.899 0.509 -12.576 1.00 96.12 88 SER A CA 1
ATOM 715 C C . SER A 1 88 ? -14.628 0.353 -11.074 1.00 96.12 88 SER A C 1
ATOM 717 O O . SER A 1 88 ? -15.543 0.438 -10.252 1.00 96.12 88 SER A O 1
ATOM 719 N N . ILE A 1 89 ? -13.359 0.180 -10.687 1.00 95.31 89 ILE A N 1
ATOM 720 C CA . ILE A 1 89 ? -12.917 0.170 -9.285 1.00 95.31 89 ILE A CA 1
ATOM 721 C C . ILE A 1 89 ? -13.214 1.517 -8.614 1.00 95.31 89 ILE A C 1
ATOM 723 O O . ILE A 1 89 ? -13.701 1.551 -7.480 1.00 95.31 89 ILE A O 1
ATOM 727 N N . SER A 1 90 ? -12.923 2.627 -9.295 1.00 94.69 90 SER A N 1
ATOM 728 C CA . SER A 1 90 ? -13.175 3.978 -8.786 1.00 94.69 90 SER A CA 1
ATOM 729 C C . SER A 1 90 ? -14.665 4.212 -8.529 1.00 94.69 90 SER A C 1
ATOM 731 O O . SER A 1 90 ? -15.034 4.689 -7.453 1.00 94.69 90 SER A O 1
ATOM 733 N N . GLU A 1 91 ? -15.535 3.807 -9.458 1.00 94.31 91 GLU A N 1
ATOM 734 C CA . GLU A 1 91 ? -16.986 3.891 -9.270 1.00 94.31 91 GLU A CA 1
ATOM 735 C C . GLU A 1 91 ? -17.483 3.014 -8.122 1.00 94.31 91 GLU A C 1
ATOM 737 O O . GLU A 1 91 ? -18.188 3.494 -7.228 1.00 94.31 91 GLU A O 1
ATOM 742 N N . ALA A 1 92 ? -17.037 1.757 -8.058 1.00 93.38 92 ALA A N 1
ATOM 743 C CA . ALA A 1 92 ? -17.387 0.864 -6.960 1.00 93.38 92 ALA A CA 1
ATOM 744 C C . ALA A 1 92 ? -17.016 1.479 -5.599 1.00 93.38 92 ALA A C 1
ATOM 746 O O . ALA A 1 92 ? -17.844 1.518 -4.684 1.00 93.38 92 ALA A O 1
ATOM 747 N N . LYS A 1 93 ? -15.817 2.067 -5.478 1.00 92.56 93 LYS A N 1
ATOM 748 C CA . LYS A 1 93 ? -15.361 2.746 -4.254 1.00 92.56 93 LYS A CA 1
ATOM 749 C C . LYS A 1 93 ? -16.250 3.916 -3.824 1.00 92.56 93 LYS A C 1
ATOM 751 O O . LYS A 1 93 ? -16.391 4.131 -2.619 1.00 92.56 93 LYS A O 1
ATOM 756 N N . LYS A 1 94 ? -16.860 4.672 -4.747 1.00 90.69 94 LYS A N 1
ATOM 757 C CA . LYS A 1 94 ? -17.730 5.819 -4.398 1.00 90.69 94 LYS A CA 1
ATOM 758 C C . LYS A 1 94 ? -18.951 5.386 -3.586 1.00 90.69 94 LYS A C 1
ATOM 760 O O . LYS A 1 94 ? -19.374 6.108 -2.671 1.00 90.69 94 LYS A O 1
ATOM 765 N N . SER A 1 95 ? -19.479 4.203 -3.898 1.00 86.12 95 SER A N 1
ATOM 766 C CA . SER A 1 95 ? -20.629 3.603 -3.218 1.00 86.12 95 SER A CA 1
ATOM 767 C C . SER A 1 95 ? -20.291 3.046 -1.828 1.00 86.12 95 SER A C 1
ATOM 769 O O . SER A 1 95 ? -21.157 3.002 -0.953 1.00 86.12 95 SER A O 1
ATOM 771 N N . LEU A 1 96 ? -19.025 2.685 -1.584 1.00 90.69 96 LEU A N 1
ATOM 772 C CA . LEU A 1 96 ? -18.597 2.074 -0.329 1.00 90.69 96 LEU A CA 1
ATOM 773 C C . LEU A 1 96 ? -18.566 3.098 0.808 1.00 90.69 96 LEU A C 1
ATOM 775 O O . LEU A 1 96 ? -17.854 4.109 0.768 1.00 90.69 96 LEU A O 1
ATOM 779 N N . LYS A 1 97 ? -19.326 2.799 1.863 1.00 92.44 97 LYS A N 1
ATOM 780 C CA . LYS A 1 97 ? -19.364 3.566 3.107 1.00 92.44 97 LYS A CA 1
ATOM 781 C C . LYS A 1 97 ? -18.971 2.665 4.268 1.00 92.44 97 LYS A C 1
ATOM 783 O O . LYS A 1 97 ? -19.634 1.671 4.543 1.00 92.44 97 LYS A O 1
ATOM 788 N N . ILE A 1 98 ? -17.897 3.034 4.952 1.00 96.06 98 ILE A N 1
ATOM 789 C CA . ILE A 1 98 ? -17.403 2.338 6.135 1.00 96.06 98 ILE A CA 1
ATOM 790 C C . ILE A 1 98 ? -17.965 3.028 7.368 1.00 96.06 98 ILE A C 1
ATOM 792 O O . ILE A 1 98 ? -17.790 4.238 7.551 1.00 96.06 98 ILE A O 1
ATOM 796 N N . LYS A 1 99 ? -18.631 2.247 8.216 1.00 95.50 99 LYS A N 1
ATOM 797 C CA . LYS A 1 99 ? -19.173 2.724 9.485 1.00 95.50 99 LYS A CA 1
ATOM 798 C C . LYS A 1 99 ? -18.042 2.999 10.468 1.00 95.50 99 LYS A C 1
ATOM 800 O O . LYS A 1 99 ? -17.260 2.106 10.780 1.00 95.50 99 LYS A O 1
ATOM 805 N N . ILE A 1 100 ? -17.986 4.228 10.972 1.00 96.19 100 ILE A N 1
ATOM 806 C CA . ILE A 1 100 ? -17.021 4.645 11.995 1.00 96.19 100 ILE A CA 1
ATOM 807 C C . ILE A 1 100 ? -17.666 4.539 13.377 1.00 96.19 100 ILE A C 1
ATOM 809 O O . ILE A 1 100 ? -17.134 3.900 14.278 1.00 96.19 100 ILE A O 1
ATOM 813 N N . ASP A 1 101 ? -18.852 5.123 13.526 1.00 91.56 101 ASP A N 1
ATOM 814 C CA . ASP A 1 101 ? -19.671 5.050 14.733 1.00 91.56 101 ASP A CA 1
ATOM 815 C C . ASP A 1 101 ? -21.163 5.014 14.353 1.00 91.56 101 ASP A C 1
ATOM 817 O O . ASP A 1 101 ? -21.517 4.761 13.202 1.00 91.56 101 ASP A O 1
ATOM 821 N N . GLU A 1 102 ? -22.067 5.191 15.314 1.00 89.56 102 GLU A N 1
ATOM 822 C CA . GLU A 1 102 ? -23.517 5.160 15.066 1.00 89.56 102 GLU A CA 1
ATOM 823 C C . GLU A 1 102 ? -24.016 6.286 14.152 1.00 89.56 102 GLU A C 1
ATOM 825 O O . GLU A 1 102 ? -25.058 6.145 13.518 1.00 89.56 102 GLU A O 1
ATOM 830 N N . THR A 1 103 ? -23.264 7.379 14.052 1.00 92.81 103 THR A N 1
ATOM 831 C CA . THR A 1 103 ? -23.663 8.619 13.375 1.00 92.81 103 THR A CA 1
ATOM 832 C C . THR A 1 103 ? -22.803 8.951 12.160 1.00 92.81 103 THR A C 1
ATOM 834 O O . THR A 1 103 ? -23.182 9.797 11.350 1.00 92.81 103 THR A O 1
ATOM 837 N N . LYS A 1 104 ? -21.637 8.310 12.020 1.00 94.69 104 LYS A N 1
ATOM 838 C CA . LYS A 1 104 ? -20.632 8.659 11.015 1.00 94.69 104 LYS A CA 1
ATOM 839 C C . LYS A 1 104 ? -20.258 7.482 10.138 1.00 94.69 104 LYS A C 1
ATOM 841 O O . LYS A 1 104 ? -19.888 6.407 10.609 1.00 94.69 104 LYS A O 1
ATOM 846 N N . ASN A 1 105 ? -20.242 7.769 8.843 1.00 95.50 105 ASN A N 1
ATOM 847 C CA . ASN A 1 105 ? -19.678 6.913 7.817 1.00 95.50 105 ASN A CA 1
ATOM 848 C C . ASN A 1 105 ? -18.617 7.689 7.036 1.00 95.50 105 ASN A C 1
ATOM 850 O O . ASN A 1 105 ? -18.725 8.903 6.864 1.00 95.50 105 ASN A O 1
ATOM 854 N N . MET A 1 106 ? -17.612 6.982 6.536 1.00 96.56 106 MET A N 1
ATOM 855 C CA . MET A 1 106 ? -16.572 7.533 5.667 1.00 96.56 106 MET A CA 1
ATOM 856 C C . MET A 1 106 ? -16.485 6.724 4.373 1.00 96.56 106 MET A C 1
ATOM 858 O O . MET A 1 106 ? -16.931 5.581 4.327 1.00 96.56 106 MET A O 1
ATOM 862 N N . ASN A 1 107 ? -15.926 7.308 3.309 1.00 95.38 107 ASN A N 1
ATOM 863 C CA . ASN A 1 107 ? -15.526 6.503 2.150 1.00 95.38 107 ASN A CA 1
ATOM 864 C C . ASN A 1 107 ? -14.364 5.564 2.531 1.00 95.38 107 ASN A C 1
ATOM 866 O O . ASN A 1 107 ? -13.714 5.767 3.560 1.00 95.38 107 ASN A O 1
ATOM 870 N N . LEU A 1 108 ? -14.121 4.550 1.699 1.00 94.31 108 LEU A N 1
ATOM 871 C CA . LEU A 1 108 ? -13.113 3.512 1.936 1.00 94.31 108 LEU A CA 1
ATOM 872 C C . LEU A 1 108 ? -11.731 4.089 2.288 1.00 94.31 108 LEU A C 1
ATOM 874 O O . LEU A 1 108 ? -11.172 3.758 3.334 1.00 94.31 108 LEU A O 1
ATOM 878 N N . ASP A 1 109 ? -11.206 4.986 1.449 1.00 94.25 109 ASP A N 1
ATOM 879 C CA . ASP A 1 109 ? -9.843 5.507 1.594 1.00 94.25 109 ASP A CA 1
ATOM 880 C C . ASP A 1 109 ? -9.709 6.407 2.842 1.00 94.25 109 ASP A C 1
ATOM 882 O O . ASP A 1 109 ? -8.722 6.333 3.575 1.00 94.25 109 ASP A O 1
ATOM 886 N N . SER A 1 110 ? -10.741 7.198 3.156 1.00 96.75 110 SER A N 1
ATOM 887 C CA . SER A 1 110 ? -10.777 8.047 4.358 1.00 96.75 110 SER A CA 1
ATOM 888 C C . SER A 1 110 ? -10.888 7.224 5.640 1.00 96.75 110 SER A C 1
ATOM 890 O O . SER A 1 110 ? -10.257 7.558 6.641 1.00 96.75 110 SER A O 1
ATOM 892 N N . ALA A 1 111 ? -11.667 6.140 5.623 1.00 97.56 111 ALA A N 1
ATOM 893 C CA . ALA A 1 111 ? -11.778 5.227 6.755 1.00 97.56 111 ALA A CA 1
ATOM 894 C C . ALA A 1 111 ? -10.443 4.522 7.030 1.00 97.56 111 ALA A C 1
ATOM 896 O O . ALA A 1 111 ? -10.010 4.444 8.182 1.00 97.56 111 ALA A O 1
ATOM 897 N N . LEU A 1 112 ? -9.760 4.075 5.971 1.00 96.81 112 LEU A N 1
ATOM 898 C CA . LEU A 1 112 ? -8.430 3.479 6.067 1.00 96.81 112 LEU A CA 1
ATOM 899 C C . LEU A 1 112 ? -7.431 4.455 6.695 1.00 96.81 112 LEU A C 1
ATOM 901 O O . LEU A 1 112 ? -6.711 4.090 7.628 1.00 96.81 112 LEU A O 1
ATOM 905 N N . GLU A 1 113 ? -7.405 5.697 6.214 1.00 98.12 113 GLU A N 1
ATOM 906 C CA . GLU A 1 113 ? -6.511 6.722 6.750 1.00 98.12 113 GLU A CA 1
ATOM 907 C C . GLU A 1 113 ? -6.849 7.063 8.205 1.00 98.12 113 GLU A C 1
ATOM 909 O O . GLU A 1 113 ? -5.961 7.142 9.054 1.00 98.12 113 GLU A O 1
ATOM 914 N N . TYR A 1 114 ? -8.135 7.167 8.545 1.00 98.31 114 TYR A N 1
ATOM 915 C CA . TYR A 1 114 ? -8.551 7.428 9.918 1.00 98.31 114 TYR A CA 1
ATOM 916 C C . TYR A 1 114 ? -8.115 6.312 10.878 1.00 98.31 114 TYR A C 1
ATOM 918 O O . TYR A 1 114 ? -7.574 6.598 11.949 1.00 98.31 114 TYR A O 1
ATOM 926 N N . ALA A 1 115 ? -8.249 5.042 10.483 1.00 98.38 115 ALA A N 1
ATOM 927 C CA . ALA A 1 115 ? -7.763 3.912 11.273 1.00 98.38 115 ALA A CA 1
ATOM 928 C C . ALA A 1 115 ? -6.235 3.954 11.478 1.00 98.38 115 ALA A C 1
ATOM 930 O O . ALA A 1 115 ? -5.750 3.673 12.579 1.00 98.38 115 ALA A O 1
ATOM 931 N N . LYS A 1 116 ? -5.460 4.347 10.455 1.00 98.38 116 LYS A N 1
ATOM 932 C CA . LYS A 1 116 ? -4.003 4.556 10.577 1.00 98.38 116 LYS A CA 1
ATOM 933 C C . LYS A 1 116 ? -3.675 5.691 11.546 1.00 98.38 116 LYS A C 1
ATOM 935 O O . LYS A 1 116 ? -2.813 5.527 12.411 1.00 98.38 116 LYS A O 1
ATOM 940 N N . LEU A 1 117 ? -4.376 6.820 11.447 1.00 98.50 117 LEU A N 1
ATOM 941 C CA . LEU A 1 117 ? -4.174 7.980 12.316 1.00 98.50 117 LEU A CA 1
ATOM 942 C C . LEU A 1 117 ? -4.520 7.683 13.777 1.00 98.50 117 LEU A C 1
ATOM 944 O O . LEU A 1 117 ? -3.784 8.114 14.662 1.00 98.50 117 LEU A O 1
ATOM 948 N N . LEU A 1 118 ? -5.579 6.913 14.046 1.00 98.56 118 LEU A N 1
ATOM 949 C CA . LEU A 1 118 ? -5.928 6.469 15.400 1.00 98.56 118 LEU A CA 1
ATOM 950 C C . LEU A 1 118 ? -4.798 5.651 16.032 1.00 98.56 118 LEU A C 1
ATOM 952 O O . LEU A 1 118 ? -4.378 5.950 17.152 1.00 98.56 118 LEU A O 1
ATOM 956 N N . ARG A 1 119 ? -4.263 4.668 15.295 1.00 98.44 119 ARG A N 1
ATOM 957 C CA . ARG A 1 119 ? -3.131 3.845 15.751 1.00 98.44 119 ARG A CA 1
ATOM 958 C C . ARG A 1 119 ? -1.880 4.695 15.958 1.00 98.44 119 ARG A C 1
ATOM 960 O O . ARG A 1 119 ? -1.248 4.613 17.007 1.00 98.44 119 ARG A O 1
ATOM 967 N N . ARG A 1 120 ? -1.560 5.584 15.013 1.00 98.50 120 ARG A N 1
ATOM 968 C CA . ARG A 1 120 ? -0.428 6.513 15.137 1.00 98.50 120 ARG A CA 1
ATOM 969 C C . ARG A 1 120 ? -0.569 7.405 16.369 1.00 98.50 120 ARG A C 1
ATOM 971 O O . ARG A 1 120 ? 0.371 7.509 17.144 1.00 98.50 120 ARG A O 1
ATOM 978 N N . PHE A 1 121 ? -1.737 8.004 16.590 1.00 98.62 121 PHE A N 1
ATOM 979 C CA . PHE A 1 121 ? -1.997 8.851 17.755 1.00 98.62 121 PHE A CA 1
ATOM 980 C C . PHE A 1 121 ? -1.829 8.081 19.073 1.00 98.62 121 PHE A C 1
ATOM 982 O O . PHE A 1 121 ? -1.187 8.581 20.003 1.00 98.62 121 PHE A O 1
ATOM 989 N N . SER A 1 122 ? -2.338 6.847 19.136 1.00 98.62 122 SER A N 1
ATOM 990 C CA . SER A 1 122 ? -2.134 5.947 20.274 1.00 98.62 122 SER A CA 1
ATOM 991 C C . SER A 1 122 ? -0.655 5.674 20.547 1.00 98.62 122 SER A C 1
ATOM 993 O O . SER A 1 122 ? -0.209 5.828 21.684 1.00 98.62 122 SER A O 1
ATOM 995 N N . GLU A 1 123 ? 0.114 5.312 19.522 1.00 98.50 123 GLU A N 1
ATOM 996 C CA . GLU A 1 123 ? 1.497 4.860 19.687 1.00 98.50 123 GLU A CA 1
ATOM 997 C C . GLU A 1 123 ? 2.504 5.997 19.861 1.00 98.50 123 GLU A C 1
ATOM 999 O O . GLU A 1 123 ? 3.384 5.916 20.715 1.00 98.50 123 GLU A O 1
ATOM 1004 N N . THR A 1 124 ? 2.391 7.073 19.082 1.00 98.25 124 THR A N 1
ATOM 1005 C CA . THR A 1 124 ? 3.435 8.107 19.031 1.00 98.25 124 THR A CA 1
ATOM 1006 C C . THR A 1 124 ? 3.196 9.255 20.001 1.00 98.25 124 THR A C 1
ATOM 1008 O O . THR A 1 124 ? 4.141 9.958 20.347 1.00 98.25 124 THR A O 1
ATOM 1011 N N . TYR A 1 125 ? 1.951 9.475 20.430 1.00 98.31 125 TYR A N 1
ATOM 1012 C CA . TYR A 1 125 ? 1.604 10.582 21.322 1.00 98.31 125 TYR A CA 1
ATOM 1013 C C . TYR A 1 125 ? 1.098 10.096 22.680 1.00 98.31 125 TYR A C 1
ATOM 1015 O O . TYR A 1 125 ? 1.677 10.441 23.711 1.00 98.31 125 TYR A O 1
ATOM 1023 N N . LEU A 1 126 ? 0.047 9.269 22.706 1.00 98.62 126 LEU A N 1
ATOM 1024 C CA . LEU A 1 126 ? -0.588 8.884 23.968 1.00 98.62 126 LEU A CA 1
ATOM 1025 C C . LEU A 1 126 ? 0.285 7.932 24.789 1.00 98.62 126 LEU A C 1
ATOM 1027 O O . LEU A 1 126 ? 0.475 8.162 25.983 1.00 98.62 126 LEU A O 1
ATOM 1031 N N . ARG A 1 127 ? 0.844 6.883 24.175 1.00 98.44 127 ARG A N 1
ATOM 1032 C CA . ARG A 1 127 ? 1.610 5.850 24.890 1.00 98.44 127 ARG A CA 1
ATOM 1033 C C . ARG A 1 127 ? 2.854 6.392 25.611 1.00 98.44 127 ARG A C 1
ATOM 1035 O O . ARG A 1 127 ? 3.025 6.055 26.785 1.00 98.44 127 ARG A O 1
ATOM 1042 N N . PRO A 1 128 ? 3.693 7.262 25.013 1.00 98.25 128 PRO A N 1
ATOM 1043 C CA . PRO A 1 128 ? 4.838 7.840 25.717 1.00 98.25 128 PRO A CA 1
ATOM 1044 C C . PRO A 1 128 ? 4.446 8.686 26.932 1.00 98.25 128 PRO A C 1
ATOM 1046 O O . PRO A 1 128 ? 5.175 8.696 27.923 1.00 98.25 128 PRO A O 1
ATOM 1049 N N . LEU A 1 129 ? 3.311 9.391 26.864 1.00 98.19 129 LEU A N 1
ATOM 1050 C CA . LEU A 1 129 ? 2.785 10.201 27.965 1.00 98.19 129 LEU A CA 1
ATOM 1051 C C . LEU A 1 129 ? 2.167 9.321 29.059 1.00 98.19 129 LEU A C 1
ATOM 1053 O O . LEU A 1 129 ? 2.489 9.478 30.234 1.00 98.19 129 LEU A O 1
ATOM 1057 N N . ALA A 1 130 ? 1.354 8.338 28.672 1.00 97.75 130 ALA A N 1
ATOM 1058 C CA . ALA A 1 130 ? 0.737 7.379 29.586 1.00 97.75 130 ALA A CA 1
ATOM 1059 C C . ALA A 1 130 ? 1.776 6.591 30.405 1.00 97.75 130 ALA A C 1
ATOM 1061 O O . ALA A 1 130 ? 1.554 6.297 31.577 1.00 97.75 130 ALA A O 1
ATOM 1062 N N . ASN A 1 131 ? 2.932 6.294 29.803 1.00 96.94 131 ASN A N 1
ATOM 1063 C CA . ASN A 1 131 ? 4.006 5.526 30.431 1.00 96.94 131 ASN A CA 1
ATOM 1064 C C . ASN A 1 131 ? 4.945 6.353 31.323 1.00 96.94 131 ASN A C 1
ATOM 1066 O O . ASN A 1 131 ? 5.857 5.781 31.930 1.00 96.94 131 ASN A O 1
ATOM 1070 N N . ARG A 1 132 ? 4.778 7.681 31.411 1.00 96.38 132 ARG A N 1
ATOM 1071 C CA . ARG A 1 132 ? 5.591 8.499 32.323 1.00 96.38 132 ARG A CA 1
ATOM 1072 C C . ARG A 1 132 ? 5.339 8.058 33.768 1.00 96.38 132 ARG A C 1
ATOM 1074 O O . ARG A 1 132 ? 4.217 7.730 34.144 1.00 96.38 132 ARG A O 1
ATOM 1081 N N . LYS A 1 133 ? 6.390 8.089 34.597 1.00 95.12 133 LYS A N 1
ATOM 1082 C CA . LYS A 1 133 ? 6.300 7.840 36.048 1.00 95.12 133 LYS A CA 1
ATOM 1083 C C . LYS A 1 133 ? 7.004 8.938 36.846 1.00 95.12 133 LYS A C 1
ATOM 1085 O O . LYS A 1 133 ? 7.943 9.554 36.341 1.00 95.12 133 LYS A O 1
ATOM 1090 N N . ASN A 1 134 ? 6.567 9.148 38.089 1.00 96.62 134 ASN A N 1
ATOM 1091 C CA . ASN A 1 134 ? 7.312 9.956 39.058 1.00 96.62 134 ASN A CA 1
ATOM 1092 C C . ASN A 1 134 ? 8.712 9.357 39.253 1.00 96.62 134 ASN A C 1
ATOM 1094 O O . ASN A 1 134 ? 8.886 8.137 39.187 1.00 96.62 134 ASN 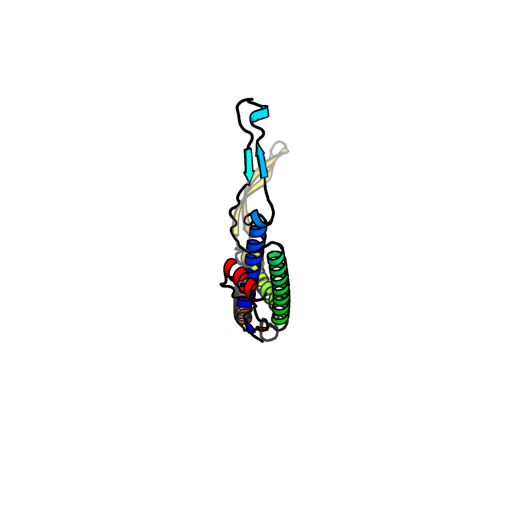A O 1
ATOM 1098 N N . LYS A 1 135 ? 9.709 10.205 39.500 1.00 96.69 135 LYS A N 1
ATOM 1099 C CA . LYS A 1 135 ? 11.106 9.790 39.659 1.00 96.69 135 LYS A CA 1
ATOM 1100 C C . LYS A 1 135 ? 11.763 10.569 40.789 1.00 96.69 135 LYS A C 1
ATOM 1102 O O . LYS A 1 135 ? 11.512 11.757 40.952 1.00 96.69 135 LYS A O 1
ATOM 1107 N N . LYS A 1 136 ? 12.650 9.906 41.524 1.00 97.25 136 LYS A N 1
ATOM 1108 C CA . LYS A 1 136 ? 13.557 10.527 42.488 1.00 97.25 136 LYS A CA 1
ATOM 1109 C C . LYS A 1 136 ? 14.989 10.152 42.111 1.00 97.25 136 LYS A C 1
ATOM 1111 O O . LYS A 1 136 ? 15.282 8.969 41.939 1.00 97.25 136 LYS A O 1
ATOM 1116 N N . THR A 1 137 ? 15.851 11.143 41.921 1.00 96.75 137 THR A N 1
ATOM 1117 C CA . THR A 1 137 ? 17.274 10.971 41.592 1.00 96.75 137 THR A CA 1
ATOM 1118 C C . THR A 1 137 ? 18.152 11.729 42.572 1.00 96.75 137 THR A C 1
ATOM 1120 O O . THR A 1 137 ? 17.714 12.667 43.229 1.00 96.75 137 THR A O 1
ATOM 1123 N N . LYS A 1 138 ? 19.408 11.301 42.676 1.00 96.75 138 LYS A N 1
ATOM 1124 C CA . LYS A 1 138 ? 20.468 12.039 43.357 1.00 96.75 138 LYS A CA 1
ATOM 1125 C C . LYS A 1 138 ? 21.427 12.541 42.294 1.00 96.75 138 LYS A C 1
ATOM 1127 O O . LYS A 1 138 ? 21.887 11.756 41.466 1.00 96.75 138 LYS A O 1
ATOM 1132 N N . GLU A 1 139 ? 21.689 13.837 42.284 1.00 96.44 139 GLU A N 1
ATOM 1133 C CA . GLU A 1 139 ? 22.537 14.485 41.289 1.00 96.44 139 GLU A CA 1
ATOM 1134 C C . GLU A 1 139 ? 23.601 15.323 41.986 1.00 96.44 139 GLU A C 1
ATOM 1136 O O . GLU A 1 139 ? 23.324 15.996 42.975 1.00 96.44 139 GLU A O 1
ATOM 1141 N N . LYS A 1 140 ? 24.831 15.304 41.469 1.00 96.50 140 LYS A N 1
ATOM 1142 C CA . LYS A 1 140 ? 25.877 16.208 41.950 1.00 96.50 140 LYS A CA 1
ATOM 1143 C C . LYS A 1 140 ? 25.635 17.598 41.367 1.00 96.50 140 LYS A C 1
ATOM 1145 O O . LYS A 1 140 ? 25.449 17.748 40.158 1.00 96.50 140 LYS A O 1
ATOM 1150 N N . ARG A 1 141 ? 25.624 18.607 42.228 1.00 96.56 141 ARG A N 1
ATOM 1151 C CA . ARG A 1 141 ? 25.518 20.025 41.873 1.00 96.56 141 ARG A CA 1
ATOM 1152 C C . ARG A 1 141 ? 26.748 20.760 42.388 1.00 96.56 141 ARG A C 1
ATOM 1154 O O . ARG A 1 141 ? 27.411 20.294 43.313 1.00 96.56 141 ARG A O 1
ATOM 1161 N N . THR A 1 142 ? 27.038 21.903 41.782 1.00 96.69 142 THR A N 1
ATOM 1162 C CA . THR A 1 142 ? 28.174 22.747 42.156 1.00 96.69 142 THR A CA 1
ATOM 1163 C C . THR A 1 142 ? 27.653 24.043 42.754 1.00 96.69 142 THR A C 1
ATOM 1165 O O . THR A 1 142 ? 26.825 24.719 42.146 1.00 96.69 142 THR A O 1
ATOM 1168 N N . GLY A 1 143 ? 28.115 24.368 43.956 1.00 94.56 143 GLY A N 1
ATOM 1169 C CA . GLY A 1 143 ? 27.957 25.677 44.582 1.00 94.56 143 GLY A CA 1
ATOM 1170 C C . GLY A 1 143 ? 29.288 26.419 44.578 1.00 94.56 143 GLY A C 1
ATOM 1171 O O . GLY A 1 143 ? 30.323 25.835 44.267 1.00 94.56 143 GLY A O 1
ATOM 1172 N N . TYR A 1 144 ? 29.272 27.697 44.939 1.00 96.12 144 TYR A N 1
ATOM 1173 C CA . TYR A 1 144 ? 30.482 28.507 45.056 1.00 96.12 144 TYR A CA 1
ATOM 1174 C C . TYR A 1 144 ? 30.537 29.159 46.433 1.00 96.12 144 TYR A C 1
ATOM 1176 O O . TYR A 1 144 ? 29.514 29.612 46.945 1.00 96.12 144 TYR A O 1
ATOM 1184 N N . ALA A 1 145 ? 31.726 29.202 47.022 1.00 93.75 145 ALA A N 1
ATOM 1185 C CA . ALA A 1 145 ? 32.000 29.883 48.282 1.00 93.75 145 ALA A CA 1
ATOM 1186 C C . ALA A 1 145 ? 33.317 30.658 48.163 1.00 93.75 145 ALA A C 1
ATOM 1188 O O . ALA A 1 145 ? 34.191 30.271 47.392 1.00 93.75 145 ALA A O 1
ATOM 1189 N N . PHE A 1 146 ? 33.467 31.750 48.909 1.00 93.88 146 PHE A N 1
ATOM 1190 C CA . PHE A 1 146 ? 34.739 32.468 48.975 1.00 93.88 146 PHE A CA 1
ATOM 1191 C C . PHE A 1 146 ? 35.677 31.776 49.968 1.00 93.88 146 PHE A C 1
ATOM 1193 O O . PHE A 1 146 ? 35.264 31.434 51.077 1.00 93.88 146 PHE A O 1
ATOM 1200 N N . ASN A 1 147 ? 36.926 31.540 49.568 1.00 90.44 147 ASN A N 1
ATOM 1201 C CA . ASN A 1 147 ? 37.964 31.026 50.455 1.00 90.44 147 ASN A CA 1
ATOM 1202 C C . ASN A 1 147 ? 38.507 32.147 51.368 1.00 90.44 147 ASN A C 1
ATOM 1204 O O . ASN A 1 147 ? 38.139 33.314 51.239 1.00 90.44 147 ASN A O 1
ATOM 1208 N N . MET A 1 148 ? 39.408 31.799 52.290 1.00 90.38 148 MET A N 1
ATOM 1209 C CA . MET A 1 148 ? 39.987 32.758 53.246 1.00 90.38 148 MET A CA 1
ATOM 1210 C C . MET A 1 148 ? 40.808 33.883 52.588 1.00 90.38 148 MET A C 1
ATOM 1212 O O . MET A 1 148 ? 41.060 34.898 53.226 1.00 90.38 148 MET A O 1
ATOM 1216 N N . GLU A 1 149 ? 41.202 33.725 51.324 1.00 90.75 149 GLU A N 1
ATOM 1217 C CA . GLU A 1 149 ? 41.941 34.721 50.534 1.00 90.75 149 GLU A CA 1
ATOM 1218 C C . GLU A 1 149 ? 41.005 35.638 49.724 1.00 90.75 149 GLU A C 1
ATOM 1220 O O . GLU A 1 149 ? 41.471 36.487 48.970 1.00 90.75 149 GLU A O 1
ATOM 1225 N N . GLY A 1 150 ? 39.683 35.464 49.850 1.00 90.69 150 GLY A N 1
ATOM 1226 C CA . GLY A 1 150 ? 38.684 36.220 49.091 1.00 90.69 150 GLY A CA 1
ATOM 1227 C C . GLY A 1 150 ? 38.466 35.719 47.659 1.00 90.69 150 GLY A C 1
ATOM 1228 O O . GLY A 1 150 ? 37.746 36.362 46.897 1.00 90.69 150 GLY A O 1
ATOM 1229 N N . ASN A 1 151 ? 39.034 34.569 47.286 1.00 94.19 151 ASN A N 1
ATOM 1230 C CA . ASN A 1 151 ? 38.849 33.950 45.973 1.00 94.19 151 ASN A CA 1
ATOM 1231 C C . ASN A 1 151 ? 37.587 33.075 45.955 1.00 94.19 151 ASN A C 1
ATOM 1233 O O . ASN A 1 151 ? 37.325 32.336 46.903 1.00 94.19 151 ASN A O 1
ATOM 1237 N N . GLN A 1 152 ? 36.804 33.118 44.874 1.00 95.06 152 GLN A N 1
ATOM 1238 C CA . GLN A 1 152 ? 35.623 32.265 44.713 1.00 95.06 152 GLN A CA 1
ATOM 1239 C C . GLN A 1 152 ? 36.030 30.845 44.281 1.00 95.06 152 GLN A C 1
ATOM 1241 O O . GLN A 1 152 ? 36.623 30.661 43.221 1.00 95.06 152 GLN A O 1
ATOM 1246 N N . THR A 1 153 ? 35.651 29.833 45.062 1.00 94.56 153 THR A N 1
ATOM 1247 C CA . THR A 1 153 ? 35.998 28.421 44.833 1.00 94.56 153 THR A CA 1
ATOM 1248 C C . THR A 1 153 ? 34.733 27.556 44.725 1.00 94.56 153 THR A C 1
ATOM 1250 O O . THR A 1 153 ? 33.811 27.722 45.534 1.00 94.56 153 THR A O 1
ATOM 1253 N N . PRO A 1 154 ? 34.642 26.624 43.753 1.00 95.56 154 PRO A N 1
ATOM 1254 C CA . PRO A 1 154 ? 33.513 25.705 43.646 1.00 95.56 154 PRO A CA 1
ATOM 1255 C C . PRO A 1 154 ? 33.571 24.585 44.698 1.00 95.56 154 PRO A C 1
ATOM 1257 O O . PRO A 1 154 ? 34.645 24.079 45.020 1.00 95.56 154 PRO A O 1
ATOM 1260 N N . TYR A 1 155 ? 32.411 24.129 45.169 1.00 94.25 155 TYR A N 1
ATOM 1261 C CA . TYR A 1 155 ? 32.260 22.903 45.959 1.00 94.25 155 TYR A CA 1
ATOM 1262 C C . TYR A 1 155 ? 31.127 22.036 45.400 1.00 94.25 155 TYR A C 1
ATOM 1264 O O . TYR A 1 155 ? 30.123 22.545 44.901 1.00 94.25 155 TYR A O 1
ATOM 1272 N N . ILE A 1 156 ? 31.289 20.713 45.473 1.00 95.88 156 ILE A N 1
ATOM 1273 C CA . ILE A 1 156 ? 30.316 19.742 44.957 1.00 95.88 156 ILE A CA 1
ATOM 1274 C C . ILE A 1 156 ? 29.465 19.225 46.114 1.00 95.88 156 ILE A C 1
ATOM 1276 O O . ILE A 1 156 ? 30.000 18.810 47.140 1.00 95.88 156 ILE A O 1
ATOM 1280 N N . TYR A 1 157 ? 28.149 19.196 45.931 1.00 94.75 157 TYR A N 1
ATOM 1281 C CA . TYR A 1 157 ? 27.204 18.617 46.884 1.00 94.75 157 TYR A CA 1
ATOM 1282 C C . TYR A 1 157 ? 26.184 17.721 46.175 1.00 94.75 157 TYR A C 1
ATOM 1284 O O . TYR A 1 157 ? 25.984 17.810 44.961 1.00 94.75 157 TYR A O 1
ATOM 1292 N N . GLU A 1 158 ? 25.556 16.819 46.927 1.00 97.31 158 GLU A N 1
ATOM 1293 C CA . GLU A 1 158 ? 24.463 15.981 46.432 1.00 97.31 158 GLU A CA 1
ATOM 1294 C C . GLU A 1 158 ? 23.134 16.733 46.563 1.00 97.31 158 GLU A C 1
ATOM 1296 O O . GLU A 1 158 ? 22.789 17.219 47.637 1.00 97.31 158 GLU A O 1
ATOM 1301 N N . ALA A 1 159 ? 22.383 16.811 45.470 1.00 97.00 159 ALA A N 1
ATOM 1302 C CA . ALA A 1 159 ? 21.018 17.303 45.444 1.00 97.00 159 ALA A CA 1
ATOM 1303 C C . ALA A 1 159 ? 20.060 16.138 45.189 1.00 97.00 159 ALA A C 1
ATOM 1305 O O . ALA A 1 159 ? 20.229 15.366 44.240 1.00 97.00 159 ALA A O 1
ATOM 1306 N N . GLU A 1 160 ? 19.026 16.032 46.017 1.00 97.44 160 GLU A N 1
ATOM 1307 C CA . GLU A 1 160 ? 17.895 15.158 45.743 1.00 97.44 160 GLU A CA 1
ATOM 1308 C C . GLU A 1 160 ? 16.942 15.857 44.764 1.00 97.44 160 GLU A C 1
ATOM 1310 O O . GLU A 1 160 ? 16.409 16.927 45.053 1.00 97.44 160 GLU A O 1
ATOM 1315 N N . VAL A 1 161 ? 16.732 15.258 43.594 1.00 97.25 161 VAL A N 1
ATOM 1316 C CA . VAL A 1 161 ? 15.852 15.776 42.544 1.00 97.25 161 VAL A CA 1
ATOM 1317 C C . VAL A 1 161 ? 14.596 14.913 42.484 1.00 97.25 161 VAL A C 1
ATOM 1319 O O . VAL A 1 161 ? 14.648 13.727 42.157 1.00 97.25 161 VAL A O 1
ATOM 1322 N N . ILE A 1 162 ? 13.448 15.517 42.793 1.00 97.69 162 ILE A N 1
ATOM 1323 C CA . ILE A 1 162 ? 12.131 14.875 42.735 1.00 97.69 162 ILE A CA 1
ATOM 1324 C C . ILE A 1 162 ? 11.401 15.390 41.493 1.00 97.69 162 ILE A C 1
ATOM 1326 O O . ILE A 1 162 ? 11.142 16.581 41.358 1.00 97.69 162 ILE A O 1
ATOM 1330 N N . THR A 1 163 ? 11.068 14.488 40.574 1.00 97.06 163 THR A N 1
ATOM 1331 C CA . THR A 1 163 ? 10.260 14.770 39.384 1.00 97.06 163 THR A CA 1
ATOM 1332 C C . THR A 1 163 ? 8.882 14.143 39.545 1.00 97.06 163 THR A C 1
ATOM 1334 O O . THR A 1 163 ? 8.757 12.918 39.629 1.00 97.06 163 THR A O 1
ATOM 1337 N N . THR A 1 164 ? 7.848 14.982 39.530 1.00 97.50 164 THR A N 1
ATOM 1338 C CA . THR A 1 164 ? 6.448 14.569 39.679 1.00 97.50 164 THR A CA 1
ATOM 1339 C C . THR A 1 164 ? 5.666 14.907 38.416 1.00 97.50 164 THR A C 1
ATOM 1341 O O . THR A 1 164 ? 5.777 16.010 37.885 1.00 97.50 164 THR A O 1
ATOM 1344 N N . ILE A 1 165 ? 4.874 13.958 37.923 1.00 96.62 165 ILE A N 1
ATOM 1345 C CA . ILE A 1 165 ? 3.978 14.174 36.785 1.00 96.62 165 ILE A CA 1
ATOM 1346 C C . ILE A 1 165 ? 2.809 15.041 37.235 1.00 96.62 165 ILE A C 1
ATOM 1348 O O . ILE A 1 165 ? 2.170 14.761 38.244 1.00 96.62 165 ILE A O 1
ATOM 1352 N N . ILE A 1 166 ? 2.513 16.074 36.452 1.00 97.31 166 ILE A N 1
ATOM 1353 C CA . ILE A 1 166 ? 1.494 17.085 36.769 1.00 97.31 166 ILE A CA 1
ATOM 1354 C C . ILE A 1 166 ? 0.135 16.822 36.097 1.00 97.31 166 ILE A C 1
ATOM 1356 O O . ILE A 1 166 ? -0.710 17.707 36.031 1.00 97.31 166 ILE A O 1
ATOM 1360 N N . TYR A 1 167 ? -0.073 15.618 35.564 1.00 97.12 167 TYR A N 1
ATOM 1361 C CA . TYR A 1 167 ? -1.301 15.196 34.890 1.00 97.12 167 TYR A CA 1
ATOM 1362 C C . TYR A 1 167 ? -1.635 13.732 35.201 1.00 97.12 167 TYR A C 1
ATOM 1364 O O . TYR A 1 167 ? -0.765 12.943 35.570 1.00 97.12 167 TYR A O 1
ATOM 1372 N N . ASN A 1 168 ? -2.906 13.357 35.031 1.00 95.88 168 ASN A N 1
ATOM 1373 C CA . ASN A 1 168 ? -3.363 11.980 35.207 1.00 95.88 168 ASN A CA 1
ATOM 1374 C C . ASN A 1 168 ? -3.087 11.149 33.940 1.00 95.88 168 ASN A C 1
ATOM 1376 O O . ASN A 1 168 ? -3.550 11.495 32.854 1.00 95.88 168 ASN A O 1
ATOM 1380 N N . THR A 1 169 ? -2.357 10.042 34.077 1.00 96.75 169 THR A N 1
ATOM 1381 C CA . THR A 1 169 ? -2.012 9.138 32.967 1.00 96.75 169 THR A CA 1
ATOM 1382 C C . THR A 1 169 ? -3.094 8.090 32.670 1.00 96.75 169 THR A C 1
ATOM 1384 O O . THR A 1 169 ? -3.088 7.504 31.584 1.00 96.75 169 THR A O 1
ATOM 1387 N N . ILE A 1 170 ? -4.043 7.862 33.590 1.00 96.44 170 ILE A N 1
ATOM 1388 C CA . ILE A 1 170 ? -5.100 6.843 33.453 1.00 96.44 170 ILE A CA 1
ATOM 1389 C C . ILE A 1 170 ? -5.986 7.108 32.220 1.00 96.44 170 ILE A C 1
ATOM 1391 O O . ILE A 1 170 ? -6.084 6.206 31.382 1.00 96.44 170 ILE A O 1
ATOM 1395 N N . PRO A 1 171 ? -6.527 8.329 32.000 1.00 98.31 171 PRO A N 1
ATOM 1396 C CA . PRO A 1 171 ? -7.363 8.606 30.831 1.00 98.31 171 PRO A CA 1
ATOM 1397 C C . PRO A 1 171 ? -6.627 8.417 29.500 1.00 98.31 171 PRO A C 1
ATOM 1399 O O . PRO A 1 171 ? -7.234 8.054 28.495 1.00 98.31 171 PRO A O 1
ATOM 1402 N N . LEU A 1 172 ? -5.305 8.631 29.475 1.00 98.31 172 LEU A N 1
ATOM 1403 C CA . LEU A 1 172 ? -4.497 8.409 28.274 1.00 98.31 172 LEU A CA 1
ATOM 1404 C C . LEU A 1 172 ? -4.438 6.917 27.928 1.00 98.31 172 LEU A C 1
ATOM 1406 O O . LEU A 1 172 ? -4.601 6.548 26.768 1.00 98.31 172 LEU A O 1
ATOM 1410 N N . SER A 1 173 ? -4.265 6.058 28.936 1.00 97.56 173 SER A N 1
ATOM 1411 C CA . SER A 1 173 ? -4.243 4.600 28.762 1.00 97.56 173 SER A CA 1
ATOM 1412 C C . SER A 1 173 ? -5.588 4.055 28.278 1.00 97.56 173 SER A C 1
ATOM 1414 O O . SER A 1 173 ? -5.632 3.181 27.413 1.00 97.56 173 SER A O 1
ATOM 1416 N N . GLU A 1 174 ? -6.692 4.585 28.803 1.00 98.31 174 GLU A N 1
ATOM 1417 C CA . GLU A 1 174 ? -8.043 4.247 28.344 1.00 98.31 174 GLU A CA 1
ATOM 1418 C C . GLU A 1 174 ? -8.272 4.711 26.905 1.00 98.31 174 GLU A C 1
ATOM 1420 O O . GLU A 1 174 ? -8.745 3.939 26.072 1.00 98.31 174 GLU A O 1
ATOM 1425 N N . LYS A 1 175 ? -7.846 5.936 26.571 1.00 98.50 175 LYS A N 1
ATOM 1426 C CA . LYS A 1 175 ? -7.972 6.473 25.214 1.00 98.50 175 LYS A CA 1
ATOM 1427 C C . LYS A 1 175 ? -7.206 5.646 24.181 1.00 98.50 175 LYS A C 1
ATOM 1429 O O . LYS A 1 175 ? -7.731 5.438 23.091 1.00 98.50 175 LYS A O 1
ATOM 1434 N N . ILE A 1 176 ? -6.020 5.134 24.526 1.00 98.62 176 ILE A N 1
ATOM 1435 C CA . ILE A 1 176 ? -5.257 4.203 23.675 1.00 98.62 176 ILE A CA 1
ATOM 1436 C C . ILE A 1 176 ? -6.090 2.957 23.353 1.00 98.62 176 ILE A C 1
ATOM 1438 O O . ILE A 1 176 ? -6.202 2.587 22.186 1.00 98.62 176 ILE A O 1
ATOM 1442 N N . LYS A 1 177 ? -6.707 2.331 24.366 1.00 98.25 177 LYS A N 1
ATOM 1443 C CA . LYS A 1 177 ? -7.554 1.141 24.171 1.00 98.25 177 LYS A CA 1
ATOM 1444 C C . LYS A 1 177 ? -8.743 1.450 23.263 1.00 98.25 177 LYS A C 1
ATOM 1446 O O . LYS A 1 177 ? -8.971 0.722 22.303 1.00 98.25 177 LYS A O 1
ATOM 1451 N N . THR A 1 178 ? -9.453 2.546 23.527 1.00 98.12 178 THR A N 1
ATOM 1452 C CA . THR A 1 178 ? -10.616 2.961 22.729 1.00 98.12 178 THR A CA 1
ATOM 1453 C C . THR A 1 178 ? -10.245 3.250 21.276 1.00 98.12 178 THR A C 1
ATOM 1455 O O . THR A 1 178 ? -10.943 2.806 20.369 1.00 98.12 178 THR A O 1
ATOM 1458 N N . ASN A 1 179 ? -9.142 3.964 21.037 1.00 98.38 179 ASN A N 1
ATOM 1459 C CA . ASN A 1 179 ? -8.673 4.260 19.684 1.00 98.38 179 ASN A CA 1
ATOM 1460 C C . ASN A 1 179 ? -8.285 2.988 18.926 1.00 98.38 179 ASN A C 1
ATOM 1462 O O . ASN A 1 179 ? -8.640 2.857 17.759 1.00 98.38 179 ASN A O 1
ATOM 1466 N N . ASN A 1 180 ? -7.570 2.066 19.576 1.00 98.12 180 ASN A N 1
ATOM 1467 C CA . ASN A 1 180 ? -7.145 0.821 18.939 1.00 98.12 180 ASN A CA 1
ATOM 1468 C C . ASN A 1 180 ? -8.353 -0.063 18.611 1.00 98.12 180 ASN A C 1
ATOM 1470 O O . ASN A 1 180 ? -8.481 -0.497 17.474 1.00 98.12 180 ASN A O 1
ATOM 1474 N N . TYR A 1 181 ? -9.297 -0.211 19.545 1.00 98.12 181 TYR A N 1
ATOM 1475 C CA . TYR A 1 181 ? -10.544 -0.939 19.298 1.00 98.12 181 TYR A CA 1
ATOM 1476 C C . TYR A 1 181 ? -11.352 -0.344 18.136 1.00 98.12 181 TYR A C 1
ATOM 1478 O O . TYR A 1 181 ? -11.847 -1.070 17.278 1.00 98.12 181 TYR A O 1
ATOM 1486 N N . LEU A 1 182 ? -11.468 0.986 18.075 1.00 97.88 182 LEU A N 1
ATOM 1487 C CA . LEU A 1 182 ? -12.130 1.656 16.958 1.00 97.88 182 LEU A CA 1
ATOM 1488 C C . LEU A 1 182 ? -11.387 1.416 15.636 1.00 97.88 182 LEU A C 1
ATOM 1490 O O . LEU A 1 182 ? -12.021 1.125 14.627 1.00 97.88 182 LEU A O 1
ATOM 1494 N N . ALA A 1 183 ? -10.057 1.510 15.633 1.00 98.31 183 ALA A N 1
ATOM 1495 C CA . ALA A 1 183 ? -9.254 1.263 14.442 1.00 98.31 183 ALA A CA 1
ATOM 1496 C C . ALA A 1 183 ? -9.398 -0.181 13.934 1.00 98.31 183 ALA A C 1
ATOM 1498 O O . ALA A 1 183 ? -9.460 -0.388 12.724 1.00 98.31 183 ALA A O 1
ATOM 1499 N N . ASP A 1 184 ? -9.485 -1.159 14.837 1.00 98.19 184 ASP A N 1
ATOM 1500 C CA . ASP A 1 184 ? -9.688 -2.570 14.494 1.00 98.19 184 ASP A CA 1
ATOM 1501 C C . ASP A 1 184 ? -11.074 -2.794 13.883 1.00 98.19 184 ASP A C 1
ATOM 1503 O O . ASP A 1 184 ? -11.175 -3.352 12.795 1.00 98.19 184 ASP A O 1
ATOM 1507 N N . ARG A 1 185 ? -12.129 -2.227 14.479 1.00 97.69 185 ARG A N 1
ATOM 1508 C CA . ARG A 1 185 ? -13.482 -2.266 13.898 1.00 97.69 185 ARG A CA 1
ATOM 1509 C C . ARG A 1 185 ? -13.573 -1.614 12.520 1.00 97.69 185 ARG A C 1
ATOM 1511 O O . ARG A 1 185 ? -14.292 -2.104 11.653 1.00 97.69 185 ARG A O 1
ATOM 1518 N N . ILE A 1 186 ? -12.879 -0.494 12.311 1.00 98.06 186 ILE A N 1
ATOM 1519 C CA . ILE A 1 186 ? -12.827 0.155 10.995 1.00 98.06 186 ILE A CA 1
ATOM 1520 C C . ILE A 1 186 ? -12.116 -0.759 9.991 1.00 98.06 186 ILE A C 1
ATOM 1522 O O . ILE A 1 186 ? -12.601 -0.913 8.874 1.00 98.06 186 ILE A O 1
ATOM 1526 N N . SER A 1 187 ? -11.001 -1.383 10.385 1.00 97.38 187 SER A N 1
ATOM 1527 C CA . SER A 1 187 ? -10.286 -2.358 9.554 1.00 97.38 187 SER A CA 1
ATOM 1528 C C . SER A 1 187 ? -11.174 -3.549 9.176 1.00 97.38 187 SER A C 1
ATOM 1530 O O . SER A 1 187 ? -11.259 -3.874 7.997 1.00 97.38 187 SER A O 1
ATOM 1532 N N . GLU A 1 188 ? -11.919 -4.120 10.124 1.00 96.88 188 GLU A N 1
ATOM 1533 C CA . GLU A 1 188 ? -12.901 -5.180 9.848 1.00 96.88 188 GLU A CA 1
ATOM 1534 C C . GLU A 1 188 ? -13.972 -4.720 8.846 1.00 96.88 188 GLU A C 1
ATOM 1536 O O . GLU A 1 188 ? -14.293 -5.431 7.894 1.00 96.88 188 GLU A O 1
ATOM 1541 N N . GLY A 1 189 ? -14.502 -3.504 9.017 1.00 95.88 189 GLY A N 1
ATOM 1542 C CA . GLY A 1 189 ? -15.475 -2.923 8.091 1.00 95.88 189 GLY A CA 1
ATOM 1543 C C . GLY A 1 189 ? -14.917 -2.724 6.678 1.00 95.88 189 GLY A C 1
ATOM 1544 O O . GLY A 1 189 ? -15.623 -2.969 5.700 1.00 95.88 189 GLY A O 1
ATOM 1545 N N . ILE A 1 190 ? -13.649 -2.319 6.561 1.00 95.56 190 ILE A N 1
ATOM 1546 C CA . ILE A 1 190 ? -12.929 -2.215 5.283 1.00 95.56 190 ILE A CA 1
ATOM 1547 C C . ILE A 1 190 ? -12.799 -3.594 4.634 1.00 95.56 190 ILE A C 1
ATOM 1549 O O . ILE A 1 190 ? -13.129 -3.741 3.458 1.00 95.56 190 ILE A O 1
ATOM 1553 N N . ASP A 1 191 ? -12.378 -4.609 5.389 1.00 95.44 191 ASP A N 1
ATOM 1554 C CA . ASP A 1 191 ? -12.201 -5.966 4.870 1.00 95.44 191 ASP A CA 1
ATOM 1555 C C . ASP A 1 191 ? -13.516 -6.573 4.373 1.00 95.44 191 ASP A C 1
ATOM 1557 O O . ASP A 1 191 ? -13.545 -7.209 3.311 1.00 95.44 191 ASP A O 1
ATOM 1561 N N . MET A 1 192 ? -14.612 -6.344 5.104 1.00 93.62 192 MET A N 1
ATOM 1562 C CA . MET A 1 192 ? -15.956 -6.729 4.675 1.00 93.62 192 MET A CA 1
ATOM 1563 C C . MET A 1 192 ? -16.344 -6.001 3.389 1.00 93.62 192 MET A C 1
ATOM 1565 O O . MET A 1 192 ? -16.714 -6.655 2.418 1.00 93.62 192 MET A O 1
ATOM 1569 N N . ALA A 1 193 ? -16.196 -4.673 3.345 1.00 92.12 193 ALA A N 1
ATOM 1570 C CA . ALA A 1 193 ? -16.530 -3.873 2.168 1.00 92.12 193 ALA A CA 1
ATOM 1571 C C . ALA A 1 193 ? -15.737 -4.299 0.922 1.00 92.12 193 ALA A C 1
ATOM 1573 O O . ALA A 1 193 ? -16.298 -4.390 -0.165 1.00 92.12 193 ALA A O 1
ATOM 1574 N N . MET A 1 194 ? -14.450 -4.623 1.074 1.00 91.81 194 MET A N 1
ATOM 1575 C CA . MET A 1 194 ? -13.610 -5.111 -0.024 1.00 91.81 194 MET A CA 1
ATOM 1576 C C . MET A 1 194 ? -13.997 -6.508 -0.527 1.00 91.81 194 MET A C 1
ATOM 1578 O O . MET A 1 194 ? -13.627 -6.883 -1.640 1.00 91.81 194 MET A O 1
ATOM 1582 N N . SER A 1 195 ? -14.707 -7.286 0.288 1.00 91.44 195 SER A N 1
ATOM 1583 C CA . SER A 1 195 ? -15.156 -8.639 -0.055 1.00 91.44 195 SER A CA 1
ATOM 1584 C C . SER A 1 195 ? -16.555 -8.651 -0.686 1.00 91.44 195 SER A C 1
ATOM 1586 O O . SER A 1 195 ? -17.038 -9.713 -1.057 1.00 91.44 195 SER A O 1
ATOM 1588 N N . LEU A 1 196 ? -17.208 -7.489 -0.821 1.00 87.56 196 LEU A N 1
ATOM 1589 C CA . LEU A 1 196 ? -18.487 -7.360 -1.516 1.00 87.56 196 LEU A CA 1
ATOM 1590 C C . LEU A 1 196 ? -18.276 -7.311 -3.033 1.00 87.56 196 LEU A C 1
ATOM 1592 O O . LEU A 1 196 ? -17.465 -6.520 -3.527 1.00 87.56 196 LEU A O 1
ATOM 1596 N N . GLU A 1 197 ? -19.060 -8.099 -3.768 1.00 81.75 197 GLU A N 1
ATOM 1597 C CA . GLU A 1 197 ? -19.172 -8.030 -5.229 1.00 81.75 197 GLU A CA 1
ATOM 1598 C C . GLU A 1 197 ? -19.793 -6.688 -5.637 1.00 81.75 197 GLU A C 1
ATOM 1600 O O . GLU A 1 197 ? -21.005 -6.478 -5.566 1.00 81.75 197 GLU A O 1
ATOM 1605 N N . SER A 1 198 ? -18.940 -5.737 -6.006 1.00 86.19 198 SER A N 1
ATOM 1606 C CA . SER A 1 198 ? -19.321 -4.330 -6.199 1.00 86.19 198 SER A CA 1
ATOM 1607 C C . SER A 1 198 ? -18.680 -3.688 -7.423 1.00 86.19 198 SER A C 1
ATOM 1609 O O . SER A 1 198 ? -19.126 -2.625 -7.844 1.00 86.19 198 SER A O 1
ATOM 1611 N N . VAL A 1 199 ? -17.671 -4.330 -8.015 1.00 94.44 199 VAL A N 1
ATOM 1612 C CA . VAL A 1 199 ? -17.013 -3.852 -9.229 1.00 94.44 199 VAL A CA 1
ATOM 1613 C C . VAL A 1 199 ? -17.725 -4.465 -10.427 1.00 94.44 199 VAL A C 1
ATOM 1615 O O . VAL A 1 199 ? -17.675 -5.676 -10.640 1.00 94.44 199 VAL A O 1
ATOM 1618 N N . GLU A 1 200 ? -18.425 -3.627 -11.185 1.00 94.50 200 GLU A N 1
ATOM 1619 C CA . GLU A 1 200 ? -19.130 -4.025 -12.402 1.00 94.50 200 GLU A CA 1
ATOM 1620 C C . GLU A 1 200 ? -18.157 -4.033 -13.580 1.00 94.50 200 GLU A C 1
ATOM 1622 O O . GLU A 1 200 ? -18.010 -3.049 -14.296 1.00 94.50 200 GLU A O 1
ATOM 1627 N N . PHE A 1 201 ? -17.459 -5.153 -13.753 1.00 95.56 201 PHE A N 1
ATOM 1628 C CA . PHE A 1 201 ? -16.433 -5.309 -14.773 1.00 95.56 201 PHE A CA 1
ATOM 1629 C C . PHE A 1 201 ? -16.423 -6.747 -15.293 1.00 95.56 201 PHE A C 1
ATOM 1631 O O . PHE A 1 201 ? -16.580 -7.698 -14.528 1.00 95.56 201 PHE A O 1
ATOM 1638 N N . SER A 1 202 ? -16.269 -6.914 -16.606 1.00 94.25 202 SER A N 1
ATOM 1639 C CA . SER A 1 202 ? -16.203 -8.231 -17.249 1.00 94.25 202 SER A CA 1
ATOM 1640 C C . SER A 1 202 ? -14.794 -8.419 -17.811 1.00 94.25 202 SER A C 1
ATOM 1642 O O . SER A 1 202 ? -14.489 -7.789 -18.820 1.00 94.25 202 SER A O 1
ATOM 1644 N N . PRO A 1 203 ? -13.935 -9.208 -17.141 1.00 94.25 203 PRO A N 1
ATOM 1645 C CA . PRO A 1 203 ? -12.558 -9.394 -17.576 1.00 94.25 203 PRO A CA 1
ATOM 1646 C C . PRO A 1 203 ? -12.530 -10.185 -18.885 1.00 94.25 203 PRO A C 1
ATOM 1648 O O . PRO A 1 203 ? -13.293 -11.144 -19.030 1.00 94.25 203 PRO A O 1
ATOM 1651 N N . LYS A 1 204 ? -11.678 -9.779 -19.832 1.00 93.12 204 LYS A N 1
ATOM 1652 C CA . LYS A 1 204 ? -11.450 -10.535 -21.071 1.00 93.12 204 LYS A CA 1
ATOM 1653 C C . LYS A 1 204 ? -10.634 -11.800 -20.810 1.00 93.12 204 LYS A C 1
ATOM 1655 O O . LYS A 1 204 ? -10.856 -12.805 -21.474 1.00 93.12 204 LYS A O 1
ATOM 1660 N N . PHE A 1 205 ? -9.750 -11.756 -19.815 1.00 92.75 205 PHE A N 1
ATOM 1661 C CA . PHE A 1 205 ? -8.809 -12.825 -19.493 1.00 92.75 205 PHE A CA 1
ATOM 1662 C C . PHE A 1 205 ? -9.039 -13.391 -18.092 1.00 92.75 205 PHE A C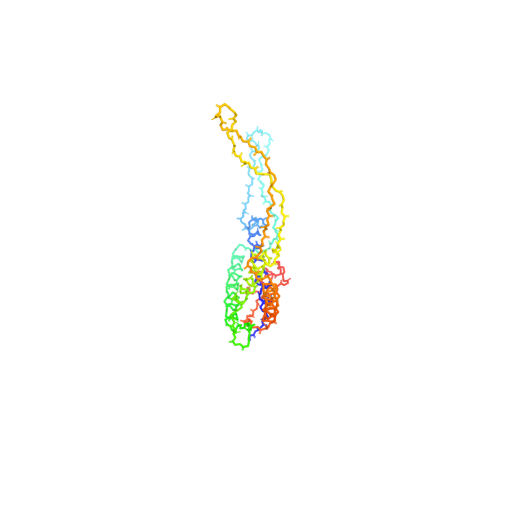 1
ATOM 1664 O O . PHE A 1 205 ? -9.662 -12.761 -17.230 1.00 92.75 205 PHE A O 1
ATOM 1671 N N . ASN A 1 206 ? -8.502 -14.578 -17.825 1.00 92.38 206 ASN A N 1
ATOM 1672 C CA . ASN A 1 206 ? -8.445 -15.111 -16.473 1.00 92.38 206 ASN A CA 1
ATOM 1673 C C . ASN A 1 206 ? -7.155 -14.633 -15.793 1.00 92.38 206 ASN A C 1
ATOM 1675 O O . ASN A 1 206 ? -6.078 -14.716 -16.365 1.00 92.38 206 ASN A O 1
ATOM 1679 N N . TYR A 1 207 ? -7.221 -14.192 -14.533 1.00 93.19 207 TYR A N 1
ATOM 1680 C CA . TYR A 1 207 ? -6.017 -13.771 -13.796 1.00 93.19 207 TYR A CA 1
ATOM 1681 C C . TYR A 1 207 ? -5.001 -14.911 -13.559 1.00 93.19 207 TYR A C 1
ATOM 1683 O O . TYR A 1 207 ? -3.897 -14.667 -13.063 1.00 93.19 207 TYR A O 1
ATOM 1691 N N . LEU A 1 208 ? -5.403 -16.156 -13.832 1.00 94.25 208 LEU A N 1
ATOM 1692 C CA . LEU A 1 208 ? -4.566 -17.355 -13.800 1.00 94.25 208 LEU A CA 1
ATOM 1693 C C . LEU A 1 208 ? -3.888 -17.666 -15.142 1.00 94.25 208 LEU A C 1
ATOM 1695 O O . LEU A 1 208 ? -3.049 -18.563 -15.162 1.00 94.25 208 LEU A O 1
ATOM 1699 N N . ASP A 1 209 ? -4.242 -16.961 -16.216 1.00 95.62 209 ASP A N 1
ATOM 1700 C CA . ASP A 1 209 ? -3.641 -17.156 -17.534 1.00 95.62 209 ASP A CA 1
ATOM 1701 C C . ASP A 1 209 ? -2.151 -16.771 -17.506 1.00 95.62 209 ASP A C 1
ATOM 1703 O O . ASP A 1 209 ? -1.728 -15.843 -16.804 1.00 95.62 209 ASP A O 1
ATOM 1707 N N . SER A 1 210 ? -1.341 -17.512 -18.259 1.00 93.94 210 SER A N 1
ATOM 1708 C CA . SER A 1 210 ? 0.051 -17.160 -18.550 1.00 93.94 210 SER A CA 1
ATOM 1709 C C . SER A 1 210 ? 0.139 -16.205 -19.744 1.00 93.94 210 SER A C 1
ATOM 1711 O O . SER A 1 210 ? -0.800 -16.112 -20.531 1.00 93.94 210 SER A O 1
ATOM 1713 N N . CYS A 1 211 ? 1.276 -15.530 -19.945 1.00 91.69 211 CYS A N 1
ATOM 1714 C CA . CYS A 1 211 ? 1.467 -14.707 -21.147 1.00 91.69 211 CYS A CA 1
ATOM 1715 C C . CYS A 1 211 ? 1.266 -15.489 -22.452 1.00 91.69 211 CYS A C 1
ATOM 1717 O O . CYS A 1 211 ? 0.705 -14.953 -23.405 1.00 91.69 211 CYS A O 1
ATOM 1719 N N . GLU A 1 212 ? 1.668 -16.760 -22.487 1.00 91.88 212 GLU A N 1
ATOM 1720 C CA . GLU A 1 212 ? 1.452 -17.622 -23.649 1.00 91.88 212 GLU A CA 1
ATOM 1721 C C . GLU A 1 212 ? -0.042 -17.894 -23.883 1.00 91.88 212 GLU A C 1
ATOM 1723 O O . GLU A 1 212 ? -0.512 -17.817 -25.021 1.00 91.88 212 GLU A O 1
ATOM 1728 N N . ASP A 1 213 ? -0.820 -18.129 -22.820 1.00 94.38 213 ASP A N 1
ATOM 1729 C CA . ASP A 1 213 ? -2.277 -18.278 -22.923 1.00 94.38 213 ASP A CA 1
ATOM 1730 C C . ASP A 1 213 ? -2.921 -17.018 -23.507 1.00 94.38 213 ASP A C 1
ATOM 1732 O O . ASP A 1 213 ? -3.787 -17.120 -24.375 1.00 94.38 213 ASP A O 1
ATOM 1736 N N . ILE A 1 214 ? -2.472 -15.835 -23.078 1.00 94.69 214 ILE A N 1
ATOM 1737 C CA . ILE A 1 214 ? -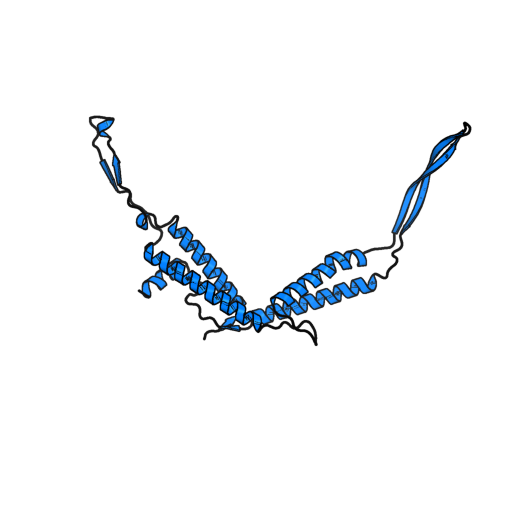2.979 -14.544 -23.560 1.00 94.69 214 ILE A CA 1
ATOM 1738 C C . ILE A 1 214 ? -2.676 -14.350 -25.044 1.00 94.69 214 ILE A C 1
ATOM 1740 O O . ILE A 1 214 ? -3.581 -14.030 -25.815 1.00 94.69 214 ILE A O 1
ATOM 1744 N N . ILE A 1 215 ? -1.438 -14.613 -25.467 1.00 93.19 215 ILE A N 1
ATOM 1745 C CA . ILE A 1 215 ? -1.042 -14.558 -26.881 1.00 93.19 215 ILE A CA 1
ATOM 1746 C C . ILE A 1 215 ? -1.899 -15.522 -27.717 1.00 93.19 215 ILE A C 1
ATOM 1748 O O . ILE A 1 215 ? -2.419 -15.150 -28.771 1.00 93.19 215 ILE A O 1
ATOM 1752 N N . ASN A 1 216 ? -2.091 -16.753 -27.239 1.00 90.56 216 ASN A N 1
ATOM 1753 C CA . ASN A 1 216 ? -2.860 -17.780 -27.941 1.00 90.56 216 ASN A CA 1
ATOM 1754 C C . ASN A 1 216 ? -4.363 -17.479 -28.004 1.00 90.56 216 ASN A C 1
ATOM 1756 O O . ASN A 1 216 ? -5.020 -17.855 -28.977 1.00 90.56 216 ASN A O 1
ATOM 1760 N N . GLN A 1 217 ? -4.924 -16.834 -26.981 1.00 88.19 217 GLN A N 1
ATOM 1761 C CA . GLN A 1 217 ? -6.305 -16.350 -26.995 1.00 88.19 217 GLN A CA 1
ATOM 1762 C C . GLN A 1 217 ? -6.461 -15.207 -28.000 1.00 88.19 217 GLN A C 1
ATOM 1764 O O . GLN A 1 217 ? -7.356 -15.263 -28.838 1.00 88.19 217 GLN A O 1
ATOM 1769 N N . TYR A 1 218 ? -5.536 -14.244 -27.997 1.00 85.25 218 TYR A N 1
ATOM 1770 C CA . TYR A 1 218 ? -5.570 -13.092 -28.899 1.00 85.25 218 TYR A CA 1
ATOM 1771 C C . TYR A 1 218 ? -5.510 -13.490 -30.379 1.00 85.25 218 TYR A C 1
ATOM 1773 O O . TYR A 1 218 ? -6.247 -12.960 -31.206 1.00 85.25 218 TYR A O 1
ATOM 1781 N N . LYS A 1 219 ? -4.692 -14.497 -30.714 1.00 74.38 219 LYS A N 1
ATOM 1782 C CA . LYS A 1 219 ? -4.594 -15.053 -32.074 1.00 74.38 219 LYS A CA 1
ATOM 1783 C C . LYS A 1 219 ? -5.894 -15.684 -32.597 1.00 74.38 219 LYS A C 1
ATOM 1785 O O . LYS A 1 219 ? -5.986 -15.901 -33.796 1.00 74.38 219 LYS A O 1
ATOM 1790 N N . LYS A 1 220 ? -6.862 -16.034 -31.739 1.00 59.91 220 LYS A N 1
ATOM 1791 C CA . LYS A 1 220 ? -8.142 -16.645 -32.162 1.00 59.91 220 LYS A CA 1
ATOM 1792 C C . LYS A 1 220 ? -9.209 -15.622 -32.544 1.00 59.91 220 LYS A C 1
ATOM 1794 O O . LYS A 1 220 ? -10.200 -16.009 -33.162 1.00 59.91 220 LYS A O 1
ATOM 1799 N N . ASP A 1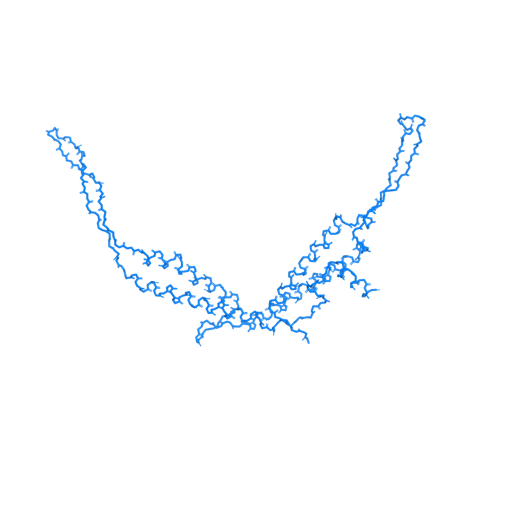 221 ? -9.014 -14.359 -32.176 1.00 54.88 221 ASP A N 1
ATOM 1800 C CA . ASP A 1 221 ? -9.970 -13.276 -32.416 1.00 54.88 221 ASP A CA 1
ATOM 1801 C C . ASP A 1 221 ? -9.699 -12.514 -33.736 1.00 54.88 221 ASP A C 1
ATOM 1803 O O . ASP A 1 221 ? -10.436 -11.582 -34.072 1.00 54.88 221 ASP A O 1
ATOM 1807 N N . PHE A 1 222 ? -8.697 -12.955 -34.513 1.00 44.84 222 PHE A N 1
ATOM 1808 C CA . PHE A 1 222 ? -8.318 -12.474 -35.852 1.00 44.84 222 PHE A CA 1
ATOM 1809 C C . PHE A 1 222 ? -8.146 -13.640 -36.837 1.00 44.84 222 PHE A C 1
ATOM 1811 O O . PHE A 1 222 ? -8.312 -13.397 -38.056 1.00 44.84 222 PHE A O 1
#

Secondary structure (DSSP, 8-state):
--EEEHHHHHHHHHHHHHHHHHHHHHHHHS-GGGT---EEEE-GGGTSTTSPPEEEEPP---S-S--HHHHHHHHHHHHHHHHHHHHHHHHHHHH-EEE-SSS-EEEHHHHHHHHHHHHHIIIIIIHHHHT---EEEEEEEEEEEE-TTS-EEEEEEEEEEEE---S-SHHHHHHHHHHHHHHHHHHHHHHHHHTSEEEE---SS-TT--HHHHHHHHTT--

Foldseek 3Di:
DDFDFLVVLVLVLVLLVVLLVVLVVLVVPAAVVLPDKDKDWAPVCVVPVPDDTDIDTDDDHGPDDDHPVLSVVLSVVSVVQSVVSVVLSVVLQVPDWFDLDPVDTDGLVVLLVLLVVLQCCLPVPLVVLLPDDKDKDKDKDWDWDQDPVRDIDIDIDIDIDTGDDPDDSVVSVVSSVVSNVSSVSSVVSSVVSSRDRRRPHDDPDDSPDDSRNSSVVSVVVD

Sequence (222 aa):
MNKMTMKEAGRYANFLDRTIEELIYLSNYGMDSKIYSITEIHKKSASYKDALDETIEVEFEDDTEIDIPQLTLLLEDLFFEKAMLAESISEAKKSLKIKIDETKNMNLDSALEYAKLLRRFSETYLRPLANRKNKKTKEKRTGYAFNMEGNQTPYIYEAEVITTIIYNTIPLSEKIKTNNYLADRISEGIDMAMSLESVEFSPKFNYLDSCEDIINQYKKDF

Organism: NCBI:txid1123404

pLDDT: mean 94.36, std 6.28, range [44.84, 98.62]

Radius of gyration: 35.97 Å; chains: 1; bounding box: 68×56×104 Å